Protein AF-A0A2T7NSJ7-F1 (afdb_monomer_lite)

InterPro domains:
  IPR001233 RNA-splicing ligase, RtcB [PF01139] (67-186)
  IPR001233 RNA-splicing ligase, RtcB [PS01288] (67-96)
  IPR001233 RNA-splicing ligase, RtcB [PTHR11118] (10-187)
  IPR036025 tRNA-splicing ligase RtcB-like superfamily [G3DSA:3.90.1860.10] (1-194)
  IPR036025 tRNA-splicing ligase RtcB-like superfamily [SSF103365] (10-187)

Foldseek 3Di:
DDALVRLCVQWADPDQFKIKRHPPNDPQQPEIAMEGEHPVLVVVQSVQSNCVRVCPPPDDADWQSVLQRLLSNQPQWPHGWYAYHPWTGFDSHTVRIDIDGDLVALRTEDDQRVQDPPHPPDDDDDDDPDDPVRCVVCVVVVVVVCPVQPDDDDPTDHPDDDDPVLVLVCQQAPVVSCVVVVVDDPVVVVVVVVPFGHFNGDLVCLQVPDDLVVLCVVCSVSSYDYDDPDSSVSSNPSRVVVRVPVVPPPPDDDPDDDDDDDDDDDDDDDDD

Radius of gyration: 23.83 Å; chains: 1; bounding box: 49×62×62 Å

Secondary structure (DSSP, 8-state):
---HHHHHTTEEEEETTEEEE-TTSSTT-SSEEEEE--HHHHHHHHHHHHHHHHSTT-SSPPPHHHHHHHHHTSTTEEEEEEEEEEEE--SSSPEEEEEEE-TTSTT-B--HHHH-SSTT--------S--HHHHGGGHHHHHHHHHHHS--STTPPPSS---HHHHHHHHHHTHHHHHHTTSS-HHHHHHHHTT----SS-HHHHHHH--HHHHHHHHHHTT-B---SSHHHHHHHTHHHHHTTGGGG-S---------------------

Sequence (272 aa):
MRTYNEELKYIEKISPVCWKINKGFVENMNVDGYFYVNQRLEKLMFDELKQSCNAKGFGGFLPGMKQIANVAALPGIVGRSVGLPDVHSGYGFAIGNLAAFDMSNPKAVVSPGGVGFDINCGVRLLRTNLHEKDIQPIKEQLAQCLFDHIPVGVGSKGIIPMTAQNLEEALEMGVDWSLREGSGLSEYAVCVACISMGRALSRAKSRRNLDYTNVLAALEEKGISIRVASPKLVMEEVMLQASARSASNYGQLLSSRDNPGSSGGQLRNSIR

pLDDT: mean 73.78, std 23.17, range [22.83, 98.5]

Structure (mmCIF, N/CA/C/O backbone):
data_AF-A0A2T7NSJ7-F1
#
_entry.id   AF-A0A2T7NSJ7-F1
#
loop_
_atom_site.group_PDB
_atom_site.id
_atom_site.type_symbol
_atom_site.label_atom_id
_atom_site.label_alt_id
_atom_site.label_comp_id
_atom_site.label_asym_id
_atom_site.label_entity_id
_atom_site.label_seq_id
_atom_site.pdbx_PDB_ins_code
_atom_site.Cartn_x
_atom_site.Cartn_y
_atom_site.Cartn_z
_atom_site.occupancy
_atom_site.B_iso_or_equiv
_atom_site.auth_seq_id
_atom_site.auth_comp_id
_atom_site.auth_asym_id
_atom_site.auth_atom_id
_atom_site.pdbx_PDB_model_num
ATOM 1 N N . MET A 1 1 ? -1.263 11.486 25.165 1.00 71.06 1 MET A N 1
ATOM 2 C CA . MET A 1 1 ? -0.724 10.381 24.340 1.00 71.06 1 MET A CA 1
ATOM 3 C C . MET A 1 1 ? -0.801 9.125 25.192 1.00 71.06 1 MET A C 1
ATOM 5 O O . MET A 1 1 ? -0.354 9.193 26.330 1.00 71.06 1 MET A O 1
ATOM 9 N N . ARG A 1 2 ? -1.445 8.054 24.710 1.00 86.56 2 ARG A N 1
ATOM 10 C CA . ARG A 1 2 ? -1.584 6.810 25.482 1.00 86.56 2 ARG A CA 1
ATOM 11 C C . ARG A 1 2 ? -0.235 6.113 25.644 1.00 86.56 2 ARG A C 1
ATOM 13 O O . ARG A 1 2 ? 0.607 6.151 24.745 1.00 86.56 2 ARG A O 1
ATOM 20 N N . THR A 1 3 ? -0.048 5.484 26.792 1.00 91.00 3 THR A N 1
ATOM 21 C CA . THR A 1 3 ? 1.084 4.606 27.088 1.00 91.00 3 THR A CA 1
ATOM 22 C C . THR A 1 3 ? 0.994 3.317 26.270 1.00 91.00 3 THR A C 1
ATOM 24 O O . THR A 1 3 ? -0.085 2.910 25.845 1.00 91.00 3 THR A O 1
ATOM 27 N N . TYR A 1 4 ? 2.121 2.625 26.095 1.00 92.25 4 TYR A N 1
ATOM 28 C CA . TYR A 1 4 ? 2.158 1.351 25.368 1.00 92.25 4 TYR A CA 1
ATOM 29 C C . TYR A 1 4 ? 1.165 0.317 25.930 1.00 92.25 4 TYR A C 1
ATOM 31 O O . TYR A 1 4 ? 0.434 -0.318 25.176 1.00 92.25 4 TYR A O 1
ATOM 39 N N . ASN A 1 5 ? 1.059 0.210 27.257 1.00 93.56 5 ASN A N 1
ATOM 40 C CA . ASN A 1 5 ? 0.127 -0.718 27.903 1.00 93.56 5 ASN A CA 1
ATOM 41 C C . ASN A 1 5 ? -1.346 -0.345 27.676 1.00 93.56 5 ASN A C 1
ATOM 43 O O . ASN A 1 5 ? -2.204 -1.221 27.690 1.00 93.56 5 ASN A O 1
ATOM 47 N N . GLU A 1 6 ? -1.662 0.937 27.487 1.00 93.75 6 GLU A N 1
ATOM 48 C CA . GLU A 1 6 ? -3.016 1.376 27.138 1.00 93.75 6 GLU A CA 1
ATOM 49 C C . GLU A 1 6 ? -3.342 1.104 25.670 1.00 93.75 6 GLU A C 1
ATOM 51 O O . GLU A 1 6 ? -4.465 0.711 25.370 1.00 93.75 6 GLU A O 1
ATOM 56 N N . GLU A 1 7 ? -2.370 1.274 24.770 1.00 94.00 7 GLU A N 1
ATOM 57 C CA . GLU A 1 7 ? -2.499 0.935 23.347 1.00 94.00 7 GLU A CA 1
ATOM 58 C C . GLU A 1 7 ? -2.740 -0.575 23.158 1.00 94.00 7 GLU A C 1
ATOM 60 O O . GLU A 1 7 ? -3.638 -0.972 22.416 1.00 94.00 7 GLU A O 1
ATOM 65 N N . LEU A 1 8 ? -2.014 -1.424 23.899 1.00 95.19 8 LEU A N 1
ATOM 66 C CA . LEU A 1 8 ? -2.156 -2.885 23.844 1.00 95.19 8 LEU A CA 1
ATOM 67 C C . LEU A 1 8 ? -3.567 -3.388 24.174 1.00 95.19 8 LEU A C 1
ATOM 69 O O . LEU A 1 8 ? -3.958 -4.438 23.676 1.00 95.19 8 LEU A O 1
ATOM 73 N N . LYS A 1 9 ? -4.357 -2.650 24.964 1.00 96.56 9 LYS A N 1
ATOM 74 C CA . LYS A 1 9 ? -5.734 -3.048 25.316 1.00 96.56 9 LYS A CA 1
ATOM 75 C C . LYS A 1 9 ? -6.665 -3.135 24.105 1.00 96.56 9 LYS A C 1
ATOM 77 O O . LYS A 1 9 ? -7.703 -3.780 24.186 1.00 96.56 9 LYS A O 1
ATOM 82 N N . TYR A 1 10 ? -6.310 -2.485 23.001 1.00 97.19 10 TYR A N 1
ATOM 83 C CA . TYR A 1 10 ? -7.083 -2.515 21.764 1.00 97.19 10 TYR A CA 1
ATOM 84 C C . TYR A 1 10 ? -6.552 -3.537 20.758 1.00 97.19 10 TYR A C 1
ATOM 86 O O . TYR A 1 10 ? -7.137 -3.678 19.688 1.00 97.19 10 TYR A O 1
ATOM 94 N N . ILE A 1 11 ? -5.452 -4.228 21.057 1.00 97.31 11 ILE A N 1
ATOM 95 C CA . ILE A 1 11 ? -4.830 -5.177 20.137 1.00 97.31 11 ILE A CA 1
ATOM 96 C C . ILE A 1 11 ? -5.109 -6.591 20.637 1.00 97.31 11 ILE A C 1
ATOM 98 O O . ILE A 1 11 ? -4.751 -6.958 21.752 1.00 97.31 11 ILE A O 1
ATOM 102 N N . GLU A 1 12 ? -5.741 -7.395 19.792 1.00 97.56 12 GLU A N 1
ATOM 103 C CA . GLU A 1 12 ? -6.182 -8.747 20.121 1.00 97.56 12 GLU A CA 1
ATOM 104 C C . GLU A 1 12 ? -5.581 -9.755 19.141 1.00 97.56 12 GLU A C 1
ATOM 106 O O . GLU A 1 12 ? -5.622 -9.561 17.924 1.00 97.56 12 GLU A O 1
ATOM 111 N N . LYS A 1 13 ? -5.022 -10.853 19.657 1.00 97.44 13 LYS A N 1
ATOM 112 C CA . LYS A 1 13 ? -4.530 -11.948 18.816 1.00 97.44 13 LYS A CA 1
ATOM 113 C C . LYS A 1 13 ? -5.698 -12.844 18.423 1.00 97.44 13 LYS A C 1
ATOM 115 O O . LYS A 1 13 ? -6.305 -13.466 19.286 1.00 97.44 13 LYS A O 1
ATOM 120 N N . ILE A 1 14 ? -5.977 -12.942 17.127 1.00 97.94 14 ILE A N 1
ATOM 121 C CA . ILE A 1 14 ? -7.073 -13.767 16.596 1.00 97.94 14 ILE A CA 1
ATOM 122 C C . ILE A 1 14 ? -6.568 -15.150 16.184 1.00 97.94 14 ILE A C 1
ATOM 124 O O . ILE A 1 14 ? -7.254 -16.153 16.357 1.00 97.94 14 ILE A O 1
ATOM 128 N N . SER A 1 15 ? -5.360 -15.221 15.624 1.00 97.06 15 SER A N 1
ATOM 129 C CA . SER A 1 15 ? -4.736 -16.478 15.203 1.00 97.06 15 SER A CA 1
ATOM 130 C C . SER A 1 15 ? -3.209 -16.392 15.320 1.00 97.06 15 SER A C 1
ATOM 132 O O . SER A 1 15 ? -2.675 -15.314 15.600 1.00 97.06 15 SER A O 1
ATOM 134 N N . PRO A 1 16 ? -2.460 -17.489 15.085 1.00 96.94 16 PRO A N 1
ATOM 135 C CA . PRO A 1 16 ? -0.996 -17.462 15.115 1.00 96.94 16 PRO A CA 1
ATOM 136 C C . PRO A 1 16 ? -0.363 -16.428 14.178 1.00 96.94 16 PRO A C 1
ATOM 138 O O . PRO A 1 16 ? 0.777 -16.035 14.408 1.00 96.94 16 PRO A O 1
ATOM 141 N N . VAL A 1 17 ? -1.096 -15.999 13.144 1.00 97.44 17 VAL A N 1
ATOM 142 C CA . VAL A 1 17 ? -0.618 -15.055 12.130 1.00 97.44 17 VAL A CA 1
ATOM 143 C C . VAL A 1 17 ? -1.498 -13.818 11.974 1.00 97.44 17 VAL A C 1
ATOM 145 O O . VAL A 1 17 ? -1.279 -13.049 11.048 1.00 97.44 17 VAL A O 1
ATOM 148 N N . CYS A 1 18 ? -2.519 -13.627 12.812 1.00 98.06 18 CYS A N 1
ATOM 149 C CA . CYS A 1 18 ? -3.497 -12.557 12.638 1.00 98.06 18 CYS A CA 1
ATOM 150 C C . CYS A 1 18 ? -3.762 -11.829 13.948 1.00 98.06 18 CYS A C 1
ATOM 152 O O . CYS A 1 18 ? -4.084 -12.438 14.973 1.00 98.06 18 CYS A O 1
ATOM 154 N N . TRP A 1 19 ? -3.690 -10.510 13.860 1.00 98.44 19 TRP A N 1
ATOM 155 C CA . TRP A 1 19 ? -3.961 -9.588 14.941 1.00 98.44 19 TRP A CA 1
ATOM 156 C C . TRP A 1 19 ? -5.050 -8.612 14.520 1.00 98.44 19 TRP A C 1
ATOM 158 O O . TRP A 1 19 ? -5.074 -8.132 13.384 1.00 98.44 19 TRP A O 1
ATOM 168 N N . LYS A 1 20 ? -5.946 -8.314 15.452 1.00 98.50 20 LYS A N 1
ATOM 169 C CA . LYS A 1 20 ? -7.031 -7.356 15.302 1.00 98.50 20 LYS A CA 1
ATOM 170 C C . LYS A 1 20 ? -6.703 -6.093 16.089 1.00 98.50 20 LYS A C 1
ATOM 172 O O . LYS A 1 20 ? -6.273 -6.162 17.236 1.00 98.50 20 LYS A O 1
ATOM 177 N N . ILE A 1 21 ? -6.940 -4.945 15.467 1.00 98.31 21 ILE A N 1
ATOM 178 C CA . ILE A 1 21 ? -6.908 -3.621 16.082 1.00 98.31 21 ILE A CA 1
ATOM 179 C C . ILE A 1 21 ? -8.359 -3.182 16.267 1.00 98.31 21 ILE A C 1
ATOM 181 O O . ILE A 1 21 ? -9.050 -2.842 15.304 1.00 98.31 21 ILE A O 1
ATOM 185 N N . ASN A 1 22 ? -8.822 -3.222 17.509 1.00 97.94 22 ASN A N 1
ATOM 186 C CA . ASN A 1 22 ? -10.184 -2.879 17.876 1.00 97.94 22 ASN A CA 1
ATOM 187 C C . ASN A 1 22 ? -10.445 -1.376 17.712 1.00 97.94 22 ASN A C 1
ATOM 189 O O . ASN A 1 22 ? -9.579 -0.533 17.978 1.00 97.94 22 ASN A O 1
ATOM 193 N N . LYS A 1 23 ? -11.678 -1.040 17.318 1.00 96.75 23 LYS A N 1
ATOM 194 C CA . LYS A 1 23 ? -12.190 0.338 17.345 1.00 96.75 23 LYS A CA 1
ATOM 195 C C . LYS A 1 23 ? -11.866 1.039 18.666 1.00 96.75 23 LYS A C 1
ATOM 197 O O . LYS A 1 23 ? -11.951 0.454 19.743 1.00 96.75 23 LYS A O 1
ATOM 202 N N . GLY A 1 24 ? -11.508 2.317 18.566 1.00 93.62 24 GLY A N 1
ATOM 203 C CA . GLY A 1 24 ? -11.024 3.116 19.692 1.00 93.62 24 GLY A CA 1
ATOM 204 C C . GLY A 1 24 ? -9.499 3.123 19.830 1.00 93.62 24 GLY A C 1
ATOM 205 O O . GLY A 1 24 ? -8.965 3.960 20.558 1.00 93.62 24 GLY A O 1
ATOM 206 N N . PHE A 1 25 ? -8.766 2.282 19.085 1.00 95.81 25 PHE A N 1
ATOM 207 C CA . PHE A 1 25 ? -7.314 2.442 18.948 1.00 95.81 25 PHE A CA 1
ATOM 208 C C . PHE A 1 25 ? -6.935 3.744 18.231 1.00 95.81 25 PHE A C 1
ATOM 210 O O . PHE A 1 25 ? -5.893 4.323 18.491 1.00 95.81 25 PHE A O 1
ATOM 217 N N . VAL A 1 26 ? -7.784 4.272 17.367 1.00 94.25 26 VAL A N 1
ATOM 218 C CA . VAL A 1 26 ? -7.737 5.671 16.941 1.00 94.25 26 VAL A CA 1
ATOM 219 C C . VAL A 1 26 ? -9.152 6.216 17.081 1.00 94.25 26 VAL A C 1
ATOM 221 O O . VAL A 1 26 ? -10.133 5.470 16.989 1.00 94.25 26 VAL A O 1
ATOM 224 N N . GLU A 1 27 ? -9.271 7.507 17.370 1.00 92.69 27 GLU A N 1
ATOM 225 C CA . GLU A 1 27 ? -10.573 8.165 17.430 1.00 92.69 27 GLU A CA 1
ATOM 226 C C . GLU A 1 27 ? -11.289 8.063 16.074 1.00 92.69 27 GLU A C 1
ATOM 228 O O . GLU A 1 27 ? -10.673 8.184 15.017 1.00 92.69 27 GLU A O 1
ATOM 233 N N . ASN A 1 28 ? -12.608 7.866 16.103 1.00 93.75 28 ASN A N 1
ATOM 234 C CA . ASN A 1 28 ? -13.468 7.823 14.912 1.00 93.75 28 ASN A CA 1
ATOM 235 C C . ASN A 1 28 ? -13.221 6.651 13.939 1.00 93.75 28 ASN A C 1
ATOM 237 O O . ASN A 1 28 ? -13.578 6.745 12.766 1.00 93.75 28 ASN A O 1
ATOM 241 N N . MET A 1 29 ? -12.659 5.529 14.400 1.00 97.38 29 MET A N 1
ATOM 242 C CA . MET A 1 29 ? -12.587 4.303 13.589 1.00 97.38 29 MET A CA 1
ATOM 243 C C . MET A 1 29 ? -13.987 3.828 13.149 1.00 97.38 29 MET A C 1
ATOM 245 O O . MET A 1 29 ? -14.817 3.451 13.980 1.00 97.38 29 MET A O 1
ATOM 249 N N . ASN A 1 30 ? -14.234 3.786 11.835 1.00 96.69 30 ASN A N 1
ATOM 250 C CA . ASN A 1 30 ? -15.481 3.292 11.237 1.00 96.69 30 ASN A CA 1
ATOM 251 C C . ASN A 1 30 ? -15.520 1.760 11.189 1.00 96.69 30 ASN A C 1
ATOM 253 O O . ASN A 1 30 ? -16.579 1.151 11.364 1.00 96.69 30 ASN A O 1
ATOM 257 N N . VAL A 1 31 ? -14.359 1.126 11.010 1.00 97.62 31 VAL A N 1
ATOM 258 C CA . VAL A 1 31 ? -14.167 -0.334 10.971 1.00 97.62 31 VAL A CA 1
ATOM 259 C C . VAL A 1 31 ? -13.012 -0.755 11.884 1.00 97.62 31 VAL A C 1
ATOM 261 O O . VAL A 1 31 ? -12.275 0.091 12.381 1.00 97.62 31 VAL A O 1
ATOM 264 N N . ASP A 1 32 ? -12.865 -2.056 12.134 1.00 98.44 32 ASP A N 1
ATOM 265 C CA . ASP A 1 32 ? -11.682 -2.594 12.815 1.00 98.44 32 ASP A CA 1
ATOM 266 C C . ASP A 1 32 ? -10.478 -2.654 11.854 1.00 98.44 32 ASP A C 1
ATOM 268 O O . ASP A 1 32 ? -10.627 -2.771 10.630 1.00 98.44 32 ASP A O 1
ATOM 272 N N . GLY A 1 33 ? -9.273 -2.602 12.418 1.00 98.31 33 GLY A N 1
ATOM 273 C CA . GLY A 1 33 ? -8.029 -2.882 11.705 1.00 98.31 33 GLY A CA 1
ATOM 274 C C . GLY A 1 33 ? -7.601 -4.339 11.880 1.00 98.31 33 GLY A C 1
ATOM 275 O O . GLY A 1 33 ? -7.917 -4.972 12.883 1.00 98.31 33 GLY A O 1
ATOM 276 N N . TYR A 1 34 ? -6.863 -4.877 10.918 1.00 98.44 34 TYR A N 1
ATOM 277 C CA . TYR A 1 34 ? -6.243 -6.197 10.994 1.00 98.44 34 TYR A CA 1
ATOM 278 C C . TYR A 1 34 ? -4.827 -6.114 10.448 1.00 98.44 34 TYR A C 1
ATOM 280 O O . TYR A 1 34 ? -4.575 -5.364 9.511 1.00 98.44 34 TYR A O 1
ATOM 288 N N . PHE A 1 35 ? -3.911 -6.906 10.988 1.00 98.25 35 PHE A N 1
ATOM 289 C CA . PHE A 1 35 ? -2.610 -7.120 10.366 1.00 98.25 35 PHE A CA 1
ATOM 290 C C . PHE A 1 35 ? -2.192 -8.580 10.470 1.00 98.25 35 PHE A C 1
ATOM 292 O O . PHE A 1 35 ? -2.556 -9.284 11.419 1.00 98.25 35 PHE A O 1
ATOM 299 N N . TYR A 1 36 ? -1.449 -9.035 9.465 1.00 98.19 36 TYR A N 1
ATOM 300 C CA . TYR A 1 36 ? -1.057 -10.431 9.337 1.00 98.19 36 TYR A CA 1
ATOM 301 C C . TYR A 1 36 ? 0.446 -10.576 9.470 1.00 98.19 36 TYR A C 1
ATOM 303 O O . TYR A 1 36 ? 1.169 -10.159 8.585 1.00 98.19 36 TYR A O 1
ATOM 311 N N . VAL A 1 37 ? 0.938 -11.176 10.546 1.00 97.50 37 VAL A N 1
ATOM 312 C CA . VAL A 1 37 ? 2.380 -11.308 10.798 1.00 97.50 37 VAL A CA 1
ATOM 313 C C . VAL A 1 37 ? 2.682 -12.637 11.465 1.00 97.50 37 VAL A C 1
ATOM 315 O O . VAL A 1 37 ? 1.943 -13.079 12.337 1.00 97.50 37 VAL A O 1
ATOM 318 N N . ASN A 1 38 ? 3.787 -13.272 11.077 1.00 96.12 38 ASN A N 1
ATOM 319 C CA . ASN A 1 38 ? 4.312 -14.424 11.810 1.00 96.12 38 ASN A CA 1
ATOM 320 C C . ASN A 1 38 ? 5.047 -13.970 13.086 1.00 96.12 38 ASN A C 1
ATOM 322 O O . ASN A 1 38 ? 5.277 -12.782 13.292 1.00 96.12 38 ASN A O 1
ATOM 326 N N . GLN A 1 39 ? 5.499 -14.920 13.906 1.00 95.38 39 GLN A N 1
ATOM 327 C CA . GLN A 1 39 ? 6.196 -14.634 15.168 1.00 95.38 39 GLN A CA 1
ATOM 328 C C . GLN A 1 39 ? 7.433 -13.726 15.013 1.00 95.38 39 GLN A C 1
ATOM 330 O O . GLN A 1 39 ? 7.751 -12.948 15.912 1.00 95.38 39 GLN A O 1
ATOM 335 N N . ARG A 1 40 ? 8.139 -13.801 13.876 1.00 95.56 40 ARG A N 1
ATOM 336 C CA . ARG A 1 40 ? 9.328 -12.975 13.618 1.00 95.56 40 ARG A CA 1
ATOM 337 C C . ARG A 1 40 ? 8.951 -11.525 13.318 1.00 95.56 40 ARG A C 1
ATOM 339 O O . ARG A 1 40 ? 9.585 -10.613 13.840 1.00 95.56 40 ARG A O 1
ATOM 346 N N . LEU A 1 41 ? 7.939 -11.327 12.479 1.00 96.31 41 LEU A N 1
ATOM 347 C CA . LEU A 1 41 ? 7.453 -10.012 12.054 1.00 96.31 41 LEU A CA 1
ATOM 348 C C . LEU A 1 41 ? 6.623 -9.330 13.149 1.00 96.31 41 LEU A C 1
ATOM 350 O O . LEU A 1 41 ? 6.682 -8.114 13.298 1.00 96.31 41 LEU A O 1
ATOM 354 N N . GLU A 1 42 ? 5.926 -10.118 13.969 1.00 95.44 42 GLU A N 1
ATOM 355 C CA . GLU A 1 42 ? 5.178 -9.663 15.142 1.00 95.44 42 GLU A CA 1
ATOM 356 C C . GLU A 1 42 ? 6.049 -8.776 16.033 1.00 95.44 42 GLU A C 1
ATOM 358 O O . GLU A 1 42 ? 5.685 -7.638 16.322 1.00 95.44 42 GLU A O 1
ATOM 363 N N . LYS A 1 43 ? 7.252 -9.247 16.381 1.00 95.06 43 LYS A N 1
ATOM 364 C CA . LYS A 1 43 ? 8.187 -8.484 17.212 1.00 95.06 43 LYS A CA 1
ATOM 365 C C . LYS A 1 43 ? 8.483 -7.094 16.637 1.00 95.06 43 LYS A C 1
ATOM 367 O O . LYS A 1 43 ? 8.509 -6.131 17.394 1.00 95.06 43 LYS A O 1
ATOM 372 N N . LEU A 1 44 ? 8.668 -6.982 15.320 1.00 95.06 44 LEU A N 1
ATOM 373 C CA . LEU A 1 44 ? 8.978 -5.707 14.665 1.00 95.06 44 LEU A CA 1
ATOM 374 C C . LEU A 1 44 ? 7.813 -4.718 14.774 1.00 95.06 44 LEU A C 1
ATOM 376 O O . LEU A 1 44 ? 8.027 -3.560 15.121 1.00 95.06 44 LEU A O 1
ATOM 380 N N . MET A 1 45 ? 6.585 -5.194 14.560 1.00 95.12 45 MET A N 1
ATOM 381 C CA . MET A 1 45 ? 5.383 -4.364 14.655 1.00 95.12 45 MET A CA 1
ATOM 382 C C . MET A 1 45 ? 5.170 -3.812 16.072 1.00 95.12 45 MET A C 1
ATOM 384 O O . MET A 1 45 ? 4.856 -2.634 16.251 1.00 95.12 45 MET A O 1
ATOM 388 N N . PHE A 1 46 ? 5.339 -4.650 17.098 1.00 95.56 46 PHE A N 1
ATOM 389 C CA . PHE A 1 46 ? 5.164 -4.222 18.490 1.00 95.56 46 PHE A CA 1
ATOM 390 C C . PHE A 1 46 ? 6.316 -3.338 18.983 1.00 95.56 46 PHE A C 1
ATOM 392 O O . PHE A 1 46 ? 6.073 -2.387 19.730 1.00 95.56 46 PHE A O 1
ATOM 399 N N . ASP A 1 47 ? 7.550 -3.600 18.541 1.00 92.94 47 ASP A N 1
ATOM 400 C CA . ASP A 1 47 ? 8.707 -2.753 18.844 1.00 92.94 47 ASP A CA 1
ATOM 401 C C . ASP A 1 47 ? 8.519 -1.339 18.261 1.00 92.94 47 ASP A C 1
ATOM 403 O O . ASP A 1 47 ? 8.775 -0.354 18.956 1.00 92.94 47 ASP A O 1
ATOM 407 N N . GLU A 1 48 ? 7.998 -1.224 17.034 1.00 92.06 48 GLU A N 1
ATOM 408 C CA . GLU A 1 48 ? 7.673 0.058 16.394 1.00 92.06 48 GLU A CA 1
ATOM 409 C C . GLU A 1 48 ? 6.611 0.841 17.192 1.00 92.06 48 GLU A C 1
ATOM 411 O O . GLU A 1 48 ? 6.798 2.021 17.511 1.00 92.06 48 GLU A O 1
ATOM 416 N N . LEU A 1 49 ? 5.521 0.179 17.604 1.00 92.62 49 LEU A N 1
ATOM 417 C CA . LEU A 1 49 ? 4.488 0.798 18.443 1.00 92.62 49 LEU A CA 1
ATOM 418 C C . LEU A 1 49 ? 5.053 1.258 19.796 1.00 92.62 49 LEU A C 1
ATOM 420 O O . LEU A 1 49 ? 4.774 2.372 20.247 1.00 92.62 49 LEU A O 1
ATOM 424 N N . LYS A 1 50 ? 5.876 0.424 20.440 1.00 92.12 50 LYS A N 1
ATOM 425 C CA . LYS A 1 50 ? 6.503 0.732 21.730 1.00 92.12 50 LYS A CA 1
ATOM 426 C C . LYS A 1 50 ? 7.418 1.952 21.639 1.00 92.12 50 LYS A C 1
ATOM 428 O O . LYS A 1 50 ? 7.380 2.808 22.523 1.00 92.12 50 LYS A O 1
ATOM 433 N N . GLN A 1 51 ? 8.214 2.053 20.576 1.00 89.25 51 GLN A N 1
ATOM 434 C CA . GLN A 1 51 ? 9.068 3.215 20.323 1.00 89.25 51 GLN A CA 1
ATOM 435 C C . GLN A 1 51 ? 8.233 4.487 20.136 1.00 89.25 51 GLN A C 1
ATOM 437 O O . GLN A 1 51 ? 8.524 5.501 20.771 1.00 89.25 51 GLN A O 1
ATOM 442 N N . SER A 1 52 ? 7.145 4.415 19.362 1.00 88.44 52 SER A N 1
ATOM 443 C CA . SER A 1 52 ? 6.232 5.545 19.152 1.00 88.44 52 SER A CA 1
ATOM 444 C C . SER A 1 52 ? 5.626 6.074 20.460 1.00 88.44 52 SER A C 1
ATOM 446 O O . SER A 1 52 ? 5.555 7.287 20.657 1.00 88.44 52 SER A O 1
ATOM 448 N N . CYS A 1 53 ? 5.248 5.192 21.391 1.00 87.75 53 CYS A N 1
ATOM 449 C CA . CYS A 1 53 ? 4.728 5.592 22.704 1.00 87.75 53 CYS A CA 1
ATOM 450 C C . CYS A 1 53 ? 5.775 6.278 23.596 1.00 87.75 53 CYS A C 1
ATOM 452 O O . CYS A 1 53 ? 5.420 7.118 24.422 1.00 87.75 53 CYS A O 1
ATOM 454 N N . ASN A 1 54 ? 7.055 5.934 23.440 1.00 84.44 54 ASN A N 1
ATOM 455 C CA . ASN A 1 54 ? 8.141 6.475 24.261 1.00 84.44 54 ASN A CA 1
ATOM 456 C C . ASN A 1 54 ? 8.705 7.796 23.721 1.00 84.44 54 ASN A C 1
ATOM 458 O O . ASN A 1 54 ? 9.278 8.571 24.486 1.00 84.44 54 ASN A O 1
ATOM 462 N N . ALA A 1 55 ? 8.528 8.078 22.429 1.00 71.62 55 ALA A N 1
ATOM 463 C CA . ALA A 1 55 ? 9.171 9.195 21.738 1.00 71.62 55 ALA A CA 1
ATOM 464 C C . ALA A 1 55 ? 8.685 10.602 22.156 1.00 71.62 55 ALA A C 1
ATOM 466 O O . ALA A 1 55 ? 9.156 11.589 21.600 1.00 71.62 55 ALA A O 1
ATOM 467 N N . LYS A 1 56 ? 7.743 10.746 23.105 1.00 65.50 56 LYS A N 1
ATOM 468 C CA . LYS A 1 56 ? 7.141 12.037 23.531 1.00 65.50 56 LYS A CA 1
ATOM 469 C C . LYS A 1 56 ? 6.734 12.968 22.363 1.00 65.50 56 LYS A C 1
ATOM 471 O O . LYS A 1 56 ? 6.645 14.178 22.544 1.00 65.50 56 LYS A O 1
ATOM 476 N N . GLY A 1 57 ? 6.467 12.415 21.176 1.00 60.22 57 GLY A N 1
ATOM 477 C CA . GLY A 1 57 ? 6.116 13.172 19.969 1.00 60.22 57 GLY A CA 1
ATOM 478 C C . GLY A 1 57 ? 7.285 13.792 19.189 1.00 60.22 57 GLY A C 1
ATOM 479 O O . GLY A 1 57 ? 7.023 14.585 18.289 1.00 60.22 57 GLY A O 1
ATOM 480 N N . PHE A 1 58 ? 8.546 13.456 19.486 1.00 53.38 58 PHE A N 1
ATOM 481 C CA . PHE A 1 58 ? 9.715 13.998 18.785 1.00 53.38 58 PHE A CA 1
ATOM 482 C C . PHE A 1 58 ? 10.344 12.969 17.831 1.00 53.38 58 PHE A C 1
ATOM 484 O O . PHE A 1 58 ? 10.979 12.019 18.277 1.00 53.38 58 PHE A O 1
ATOM 491 N N . GLY A 1 59 ? 10.202 13.209 16.521 1.00 57.31 59 GLY A N 1
ATOM 492 C CA . GLY A 1 59 ? 10.905 12.497 15.445 1.00 57.31 59 GLY A CA 1
ATOM 493 C C . GLY A 1 59 ? 10.383 11.085 15.135 1.00 57.31 59 GLY A C 1
ATOM 494 O O . GLY A 1 59 ? 10.308 10.230 16.009 1.00 57.31 59 GLY A O 1
ATOM 495 N N . GLY A 1 60 ? 10.056 10.828 13.863 1.00 68.19 60 GLY A N 1
ATOM 496 C CA . GLY A 1 60 ? 9.674 9.503 13.350 1.00 68.19 60 GLY A CA 1
ATOM 497 C C . GLY A 1 60 ? 8.326 9.479 12.622 1.00 68.19 60 GLY A C 1
ATOM 498 O O . GLY A 1 60 ? 7.482 10.354 12.815 1.00 68.19 60 GLY A O 1
ATOM 499 N N . PHE A 1 61 ? 8.132 8.478 11.761 1.00 77.75 61 PHE A N 1
ATOM 500 C CA . PHE A 1 61 ? 6.835 8.199 11.140 1.00 77.75 61 PHE A CA 1
ATOM 501 C C . PHE A 1 61 ? 5.859 7.613 12.173 1.00 77.75 61 PHE A C 1
ATOM 503 O O . PHE A 1 61 ? 6.265 7.056 13.195 1.00 77.75 61 PHE A O 1
ATOM 510 N N . LEU A 1 62 ? 4.554 7.752 11.921 1.00 89.44 62 LEU A N 1
ATOM 511 C CA . LEU A 1 62 ? 3.540 7.053 12.715 1.00 89.44 62 LEU A CA 1
ATOM 512 C C . LEU A 1 62 ? 3.692 5.541 12.511 1.00 89.44 62 LEU A C 1
ATOM 514 O O . LEU A 1 62 ? 3.758 5.134 11.355 1.00 89.44 62 LEU A O 1
ATOM 518 N N . PRO A 1 63 ? 3.663 4.722 13.581 1.00 93.31 63 PRO A N 1
ATOM 519 C CA . PRO A 1 63 ? 3.853 3.282 13.462 1.00 93.31 63 PRO A CA 1
ATOM 520 C C . PRO A 1 63 ? 2.762 2.670 12.579 1.00 93.31 63 PRO A C 1
ATOM 522 O O . PRO A 1 63 ? 1.610 3.128 12.608 1.00 93.31 63 PRO A O 1
ATOM 525 N N . GLY A 1 64 ? 3.092 1.597 11.858 1.00 94.75 64 GLY A N 1
ATOM 526 C CA . GLY A 1 64 ? 2.199 0.950 10.897 1.00 94.75 64 GLY A CA 1
ATOM 527 C C . GLY A 1 64 ? 0.847 0.580 11.512 1.00 94.75 64 GLY A C 1
ATOM 528 O O . GLY A 1 64 ? -0.194 0.823 10.908 1.00 94.75 64 GLY A O 1
ATOM 529 N N . MET A 1 65 ? 0.827 0.123 12.772 1.00 96.00 65 MET A N 1
ATOM 530 C CA . MET A 1 65 ? -0.420 -0.156 13.505 1.00 96.00 65 MET A CA 1
ATOM 531 C C . MET A 1 65 ? -1.340 1.071 13.629 1.00 96.00 65 MET A C 1
ATOM 533 O O . MET A 1 65 ? -2.555 0.959 13.463 1.00 96.00 65 MET A O 1
ATOM 537 N N . LYS A 1 66 ? -0.781 2.259 13.902 1.00 95.25 66 LYS A N 1
ATOM 538 C CA . LYS A 1 66 ? -1.567 3.503 13.972 1.00 95.25 66 LYS A CA 1
ATOM 539 C C . LYS A 1 66 ? -2.019 3.954 12.597 1.00 95.25 66 LYS A C 1
ATOM 541 O O . LYS A 1 66 ? -3.130 4.453 12.472 1.00 95.25 66 LYS A O 1
ATOM 546 N N . GLN A 1 67 ? -1.202 3.750 11.571 1.00 96.44 67 GLN A N 1
ATOM 547 C CA . GLN A 1 67 ? -1.590 4.057 10.197 1.00 96.44 67 GLN A CA 1
ATOM 548 C C . GLN A 1 67 ? -2.751 3.168 9.731 1.00 96.44 67 GLN A C 1
ATOM 550 O O . GLN A 1 67 ? -3.743 3.702 9.243 1.00 96.44 67 GLN A O 1
ATOM 555 N N . ILE A 1 68 ? -2.719 1.858 10.006 1.00 97.81 68 ILE A N 1
ATOM 556 C CA . ILE A 1 68 ? -3.844 0.941 9.737 1.00 97.81 68 ILE A CA 1
ATOM 557 C C . ILE A 1 68 ? -5.133 1.441 10.396 1.00 97.81 68 ILE A C 1
ATOM 559 O O . ILE A 1 68 ? -6.190 1.461 9.761 1.00 97.81 68 ILE A O 1
ATOM 563 N N . ALA A 1 69 ? -5.053 1.876 11.654 1.00 97.50 69 ALA A N 1
ATOM 564 C CA . ALA A 1 69 ? -6.204 2.390 12.389 1.00 97.50 69 ALA A CA 1
ATOM 565 C C . ALA A 1 69 ? -6.681 3.771 11.907 1.00 97.50 69 ALA A C 1
ATOM 567 O O . ALA A 1 69 ? -7.885 4.006 11.844 1.00 97.50 69 ALA A O 1
ATOM 568 N N . ASN A 1 70 ? -5.774 4.662 11.499 1.00 96.50 70 ASN A N 1
ATOM 569 C CA . ASN A 1 70 ? -6.130 5.933 10.861 1.00 96.50 70 ASN A CA 1
ATOM 570 C C . ASN A 1 70 ? -6.909 5.690 9.563 1.00 96.50 70 ASN A C 1
ATOM 572 O O . ASN A 1 70 ? -7.923 6.338 9.315 1.00 96.50 70 ASN A O 1
ATOM 576 N N . VAL A 1 71 ? -6.469 4.721 8.755 1.00 97.06 71 VAL A N 1
ATOM 577 C CA . VAL A 1 71 ? -7.173 4.307 7.536 1.00 97.06 71 VAL A CA 1
ATOM 578 C C . VAL A 1 71 ? -8.554 3.746 7.874 1.00 97.06 71 VAL A C 1
ATOM 580 O O . VAL A 1 71 ? -9.534 4.081 7.214 1.00 97.06 71 VAL A O 1
ATOM 583 N N . ALA A 1 72 ? -8.668 2.977 8.959 1.00 97.81 72 ALA A N 1
ATOM 584 C CA . ALA A 1 72 ? -9.945 2.467 9.452 1.00 97.81 72 ALA A CA 1
ATOM 585 C C . ALA A 1 72 ? -10.935 3.567 9.897 1.00 97.81 72 ALA A C 1
ATOM 587 O O . ALA A 1 72 ? -12.134 3.303 10.003 1.00 97.81 72 ALA A O 1
ATOM 588 N N . ALA A 1 73 ? -10.463 4.793 10.140 1.00 97.00 73 ALA A N 1
ATOM 589 C CA . ALA A 1 73 ? -11.279 5.965 10.463 1.00 97.00 73 ALA A CA 1
ATOM 590 C C . ALA A 1 73 ? -11.727 6.773 9.232 1.00 97.00 73 ALA A C 1
ATOM 592 O O . ALA A 1 73 ? -12.491 7.732 9.361 1.00 97.00 73 ALA A O 1
ATOM 593 N N . LEU A 1 74 ? -11.294 6.400 8.024 1.00 95.75 74 LEU A N 1
ATOM 594 C CA . LEU A 1 74 ? -11.683 7.115 6.814 1.00 95.75 74 LEU A CA 1
ATOM 595 C C . LEU A 1 74 ? -13.152 6.837 6.450 1.00 95.75 74 LEU A C 1
ATOM 597 O O . LEU A 1 74 ? -13.611 5.698 6.584 1.00 95.75 74 LEU A O 1
ATOM 601 N N . PRO A 1 75 ? -13.919 7.850 6.007 1.00 93.94 75 PRO A N 1
ATOM 602 C CA . PRO A 1 75 ? -15.324 7.649 5.691 1.00 93.94 75 PRO A CA 1
ATOM 603 C C . PRO A 1 75 ? -15.493 6.813 4.417 1.00 93.94 75 PRO A C 1
ATOM 605 O O . PRO A 1 75 ? -14.691 6.890 3.488 1.00 93.94 75 PRO A O 1
ATOM 608 N N . GLY A 1 76 ? -16.546 5.997 4.390 1.00 92.50 76 GLY A N 1
ATOM 609 C CA . GLY A 1 76 ? -16.845 5.101 3.272 1.00 92.50 76 GLY A CA 1
ATOM 610 C C . GLY A 1 76 ? -15.974 3.845 3.199 1.00 92.50 76 GLY A C 1
ATOM 611 O O . GLY A 1 76 ? -16.160 3.071 2.267 1.00 92.50 76 GLY A O 1
ATOM 612 N N . ILE A 1 77 ? -15.057 3.611 4.148 1.00 96.50 77 ILE A N 1
ATOM 613 C CA . ILE A 1 77 ? -14.304 2.351 4.208 1.00 96.50 77 ILE A CA 1
ATOM 614 C C . ILE A 1 77 ? -15.246 1.165 4.466 1.00 96.50 77 ILE A C 1
ATOM 616 O O . ILE A 1 77 ? -16.163 1.245 5.286 1.00 96.50 77 ILE A O 1
ATOM 620 N N . VAL A 1 78 ? -14.999 0.052 3.780 1.00 94.56 78 VAL A N 1
ATOM 621 C CA . VAL A 1 78 ? -15.824 -1.158 3.826 1.00 94.56 78 VAL A CA 1
ATOM 622 C C . VAL A 1 78 ? -15.062 -2.300 4.483 1.00 94.56 78 VAL A C 1
ATOM 624 O O . VAL A 1 78 ? -13.896 -2.560 4.187 1.00 94.56 78 VAL A O 1
ATOM 627 N N . GLY A 1 79 ? -15.747 -3.028 5.364 1.00 96.00 79 GLY A N 1
ATOM 628 C CA . GLY A 1 79 ? -15.224 -4.236 5.992 1.00 96.00 79 GLY A CA 1
ATOM 629 C C . GLY A 1 79 ? -14.170 -3.946 7.059 1.00 96.00 79 GLY A C 1
ATOM 630 O O . GLY A 1 79 ? -14.490 -3.955 8.245 1.00 96.00 79 GLY A O 1
ATOM 631 N N . ARG A 1 80 ? -12.912 -3.756 6.649 1.00 96.81 80 ARG A N 1
ATOM 632 C CA . ARG A 1 80 ? -11.747 -3.630 7.541 1.00 96.81 80 ARG A CA 1
ATOM 633 C C . ARG A 1 80 ? -10.562 -2.945 6.850 1.00 96.81 80 ARG A C 1
ATOM 635 O O . ARG A 1 80 ? -10.412 -3.062 5.638 1.00 96.81 80 ARG A O 1
ATOM 642 N N . SER A 1 81 ? -9.693 -2.306 7.632 1.00 98.12 81 SER A N 1
ATOM 643 C CA . SER A 1 81 ? -8.362 -1.871 7.172 1.00 98.12 81 SER A CA 1
ATOM 644 C C . SER A 1 81 ? -7.349 -2.989 7.423 1.00 98.12 81 SER A C 1
ATOM 646 O O . SER A 1 81 ? -7.332 -3.543 8.522 1.00 98.12 81 SER A O 1
ATOM 648 N N . VAL A 1 82 ? -6.537 -3.361 6.433 1.00 98.38 82 VAL A N 1
ATOM 649 C CA . VAL A 1 82 ? -5.671 -4.550 6.507 1.00 98.38 82 VAL A CA 1
ATOM 650 C C . VAL A 1 82 ? -4.211 -4.202 6.254 1.00 98.38 82 VAL A C 1
ATOM 652 O O . VAL A 1 82 ? -3.884 -3.746 5.172 1.00 98.38 82 VAL A O 1
ATOM 655 N N . GLY A 1 83 ? -3.320 -4.496 7.197 1.00 98.00 83 GLY A N 1
ATOM 656 C CA . GLY A 1 83 ? -1.877 -4.567 6.965 1.00 98.00 83 GLY A CA 1
ATOM 657 C C . GLY A 1 83 ? -1.455 -5.963 6.503 1.00 98.00 83 GLY A C 1
ATOM 658 O O . GLY A 1 83 ? -1.696 -6.955 7.199 1.00 98.00 83 GLY A O 1
ATOM 659 N N . LEU A 1 84 ? -0.829 -6.047 5.334 1.00 97.88 84 LEU A N 1
ATOM 660 C CA . LEU A 1 84 ? -0.210 -7.263 4.809 1.00 97.88 84 LEU A CA 1
ATOM 661 C C . LEU A 1 84 ? 1.080 -7.620 5.583 1.00 97.88 84 LEU A C 1
ATOM 663 O O . LEU A 1 84 ? 1.546 -6.824 6.397 1.00 97.88 84 LEU A O 1
ATOM 667 N N . PRO A 1 85 ? 1.666 -8.817 5.388 1.00 96.88 85 PRO A N 1
ATOM 668 C CA . PRO A 1 85 ? 2.831 -9.252 6.169 1.00 96.88 85 PRO A CA 1
ATOM 669 C C . PRO A 1 85 ? 4.101 -8.419 6.036 1.00 96.88 85 PRO A C 1
ATOM 671 O O . PRO A 1 85 ? 4.968 -8.484 6.901 1.00 96.88 85 PRO A O 1
ATOM 674 N N . ASP A 1 86 ? 4.211 -7.625 4.986 1.00 95.38 86 ASP A N 1
ATOM 675 C CA . ASP A 1 86 ? 5.287 -6.673 4.744 1.00 95.38 86 ASP A CA 1
ATOM 676 C C . ASP A 1 86 ? 4.953 -5.254 5.236 1.00 95.38 86 ASP A C 1
ATOM 678 O O . ASP A 1 86 ? 5.657 -4.302 4.889 1.00 95.38 86 ASP A O 1
ATOM 682 N N . VAL A 1 87 ? 3.898 -5.098 6.047 1.00 96.12 87 VAL A N 1
ATOM 683 C CA . VAL A 1 87 ? 3.433 -3.786 6.492 1.00 96.12 87 VAL A CA 1
ATOM 684 C C . VAL A 1 87 ? 4.496 -3.029 7.285 1.00 96.12 87 VAL A C 1
ATOM 686 O O . VAL A 1 87 ? 5.120 -3.562 8.202 1.00 96.12 87 VAL A O 1
ATOM 689 N N . HIS A 1 88 ? 4.686 -1.759 6.940 1.00 94.31 88 HIS A N 1
ATOM 690 C CA . HIS A 1 88 ? 5.584 -0.849 7.646 1.00 94.31 88 HIS A CA 1
ATOM 691 C C . HIS A 1 88 ? 5.166 0.609 7.445 1.00 94.31 88 HIS A C 1
ATOM 693 O O . HIS A 1 88 ? 4.367 0.930 6.560 1.00 94.31 88 HIS A O 1
ATOM 699 N N . SER A 1 89 ? 5.707 1.493 8.287 1.00 93.38 89 SER A N 1
ATOM 700 C CA . SER A 1 89 ? 5.447 2.933 8.243 1.00 93.38 89 SER A CA 1
ATOM 701 C C . SER A 1 89 ? 5.553 3.519 6.829 1.00 93.38 89 SER A C 1
ATOM 703 O O . SER A 1 89 ? 6.604 3.456 6.193 1.00 93.38 89 SER A O 1
ATOM 705 N N . GLY A 1 90 ? 4.463 4.131 6.364 1.00 91.62 90 GLY A N 1
ATOM 706 C CA . GLY A 1 90 ? 4.364 4.844 5.090 1.00 91.62 90 GLY A CA 1
ATOM 707 C C . GLY A 1 90 ? 3.932 6.306 5.253 1.00 91.62 90 GLY A C 1
ATOM 708 O O . GLY A 1 90 ? 4.104 6.915 6.314 1.00 91.62 90 GLY A O 1
ATOM 709 N N . TYR A 1 91 ? 3.362 6.888 4.193 1.00 88.69 91 TYR A N 1
ATOM 710 C CA . TYR A 1 91 ? 2.886 8.275 4.175 1.00 88.69 91 TYR A CA 1
ATOM 711 C C . TYR A 1 91 ? 1.356 8.335 4.293 1.00 88.69 91 TYR A C 1
ATOM 713 O O . TYR A 1 91 ? 0.623 8.250 3.309 1.00 88.69 91 TYR A O 1
ATOM 721 N N . GLY A 1 92 ? 0.861 8.486 5.523 1.00 88.81 92 GLY A N 1
ATOM 722 C CA . GLY A 1 92 ? -0.573 8.474 5.837 1.00 88.81 92 GLY A CA 1
ATOM 723 C C . GLY A 1 92 ? -1.125 7.053 5.954 1.00 88.81 92 GLY A C 1
ATOM 724 O O . GLY A 1 92 ? -1.567 6.667 7.036 1.00 88.81 92 GLY A O 1
ATOM 725 N N . PHE A 1 93 ? -1.040 6.275 4.874 1.00 94.44 93 PHE A N 1
ATOM 726 C CA . PHE A 1 93 ? -1.249 4.826 4.889 1.00 94.44 93 PHE A CA 1
ATOM 727 C C . PHE A 1 93 ? 0.088 4.125 5.145 1.00 94.44 93 PHE A C 1
ATOM 729 O O . PHE A 1 93 ? 1.144 4.635 4.761 1.00 94.44 93 PHE A O 1
ATOM 736 N N . ALA A 1 94 ? 0.040 2.952 5.773 1.00 95.69 94 ALA A N 1
ATOM 737 C CA . ALA A 1 94 ? 1.201 2.074 5.830 1.00 95.69 94 ALA A CA 1
ATOM 738 C C . ALA A 1 94 ? 1.461 1.458 4.449 1.00 95.69 94 ALA A C 1
ATOM 740 O O . ALA A 1 94 ? 0.525 1.182 3.694 1.00 95.69 94 ALA A O 1
ATOM 741 N N . ILE A 1 95 ? 2.728 1.215 4.119 1.00 95.19 95 ILE A N 1
ATOM 742 C CA . ILE A 1 95 ? 3.059 0.386 2.954 1.00 95.19 95 ILE A CA 1
ATOM 743 C C . ILE A 1 95 ? 2.563 -1.028 3.258 1.00 95.19 95 ILE A C 1
ATOM 745 O O . ILE A 1 95 ? 2.672 -1.469 4.396 1.00 95.19 95 ILE A O 1
ATOM 749 N N . GLY A 1 96 ? 1.947 -1.702 2.285 1.00 95.19 96 GLY A N 1
ATOM 750 C CA . GLY A 1 96 ? 1.259 -2.978 2.516 1.00 95.19 96 GLY A CA 1
ATOM 751 C C . GLY A 1 96 ? -0.121 -2.833 3.177 1.00 95.19 96 GLY A C 1
ATOM 752 O O . GLY A 1 96 ? -0.712 -3.834 3.573 1.00 95.19 96 GLY A O 1
ATOM 753 N N . ASN A 1 97 ? -0.667 -1.616 3.313 1.00 97.00 97 ASN A N 1
ATOM 754 C CA . ASN A 1 97 ? -2.039 -1.415 3.779 1.00 97.00 97 ASN A CA 1
ATOM 755 C C . ASN A 1 97 ? -3.040 -1.550 2.623 1.00 97.00 97 ASN A C 1
ATOM 757 O O . ASN A 1 97 ? -2.977 -0.824 1.638 1.00 97.00 97 ASN A O 1
ATOM 761 N N . LEU A 1 98 ? -4.046 -2.395 2.806 1.00 96.75 98 LEU A N 1
ATOM 762 C CA . LEU A 1 98 ? -5.198 -2.551 1.931 1.00 96.75 98 LEU A CA 1
ATOM 763 C C . LEU A 1 98 ? -6.446 -1.967 2.600 1.00 96.75 98 LEU A C 1
ATOM 765 O O . LEU A 1 98 ? -6.737 -2.248 3.764 1.00 96.75 98 LEU A O 1
ATOM 769 N N . ALA A 1 99 ? -7.193 -1.159 1.853 1.00 96.44 99 ALA A N 1
ATOM 770 C CA . ALA A 1 99 ? -8.493 -0.641 2.255 1.00 96.44 99 ALA A CA 1
ATOM 771 C C . ALA A 1 99 ? -9.401 -0.520 1.029 1.00 96.44 99 ALA A C 1
ATOM 773 O O . ALA A 1 99 ? -8.960 -0.083 -0.032 1.00 96.44 99 ALA A O 1
ATOM 774 N N . ALA A 1 100 ? -10.666 -0.902 1.186 1.00 95.69 100 ALA A N 1
ATOM 775 C CA . ALA A 1 100 ? -11.690 -0.759 0.158 1.00 95.69 100 ALA A CA 1
ATOM 776 C C . ALA A 1 100 ? -12.697 0.311 0.583 1.00 95.69 100 ALA A C 1
ATOM 778 O O . ALA A 1 100 ? -13.063 0.373 1.757 1.00 95.69 100 ALA A O 1
ATOM 779 N N . PHE A 1 101 ? -13.153 1.126 -0.366 1.00 94.06 101 PHE A N 1
ATOM 780 C CA . PHE A 1 101 ? -14.106 2.208 -0.128 1.00 94.06 101 PHE A CA 1
ATOM 781 C C . PHE A 1 101 ? -15.341 2.037 -1.016 1.00 94.06 101 PHE A C 1
ATOM 783 O O . PHE A 1 101 ? -15.224 1.667 -2.184 1.00 94.06 101 PHE A O 1
ATOM 790 N N . ASP A 1 102 ? -16.523 2.283 -0.456 1.00 90.56 102 ASP A N 1
ATOM 791 C CA . ASP A 1 102 ? -17.801 2.177 -1.158 1.00 90.56 102 ASP A CA 1
ATOM 792 C C . ASP A 1 102 ? -18.037 3.403 -2.043 1.00 90.56 102 ASP A C 1
ATOM 794 O O . ASP A 1 102 ? -18.370 4.478 -1.553 1.00 90.56 102 ASP A O 1
ATOM 798 N N . MET A 1 103 ? -17.917 3.228 -3.358 1.00 87.31 103 MET A N 1
ATOM 799 C CA . MET A 1 103 ? -18.116 4.304 -4.334 1.00 87.31 103 MET A CA 1
ATOM 800 C C . MET A 1 103 ? -19.562 4.819 -4.413 1.00 87.31 103 MET A C 1
ATOM 802 O O . MET A 1 103 ? -19.784 5.876 -4.996 1.00 87.31 103 MET A O 1
ATOM 806 N N . SER A 1 104 ? -20.546 4.101 -3.858 1.00 88.88 104 SER A N 1
ATOM 807 C CA . SER A 1 104 ? -21.929 4.586 -3.763 1.00 88.88 104 SER A CA 1
ATOM 808 C C . SER A 1 104 ? -22.147 5.539 -2.585 1.00 88.88 104 SER A C 1
ATOM 810 O O . SER A 1 104 ? -23.132 6.278 -2.551 1.00 88.88 104 SER A O 1
ATOM 812 N N . ASN A 1 105 ? -21.222 5.557 -1.622 1.00 87.44 105 ASN A N 1
ATOM 813 C CA . ASN A 1 105 ? -21.290 6.438 -0.470 1.00 87.44 105 ASN A CA 1
ATOM 814 C C . ASN A 1 105 ? -20.708 7.818 -0.827 1.00 87.44 105 ASN A C 1
ATOM 816 O O . ASN A 1 105 ? -19.505 7.914 -1.072 1.00 87.44 105 ASN A O 1
ATOM 820 N N . PRO A 1 106 ? -21.491 8.911 -0.753 1.00 88.56 106 PRO A N 1
ATOM 821 C CA . PRO A 1 106 ? -21.023 10.243 -1.142 1.00 88.56 106 PRO A CA 1
ATOM 822 C C . PRO A 1 106 ? -19.895 10.791 -0.253 1.00 88.56 106 PRO A C 1
ATOM 824 O O . PRO A 1 106 ? -19.214 11.754 -0.598 1.00 88.56 106 PRO A O 1
ATOM 827 N N . LYS A 1 107 ? -19.704 10.197 0.931 1.00 87.44 107 LYS A N 1
ATOM 828 C CA . LYS A 1 107 ? -18.624 10.541 1.861 1.00 87.44 107 LYS A CA 1
ATOM 829 C C . LYS A 1 107 ? -17.375 9.689 1.650 1.00 87.44 107 LYS A C 1
ATOM 831 O O . LYS A 1 107 ? -16.394 9.916 2.351 1.00 87.44 107 LYS A O 1
ATOM 836 N N . ALA A 1 108 ? -17.401 8.697 0.757 1.00 90.31 108 ALA A N 1
ATOM 837 C CA . ALA A 1 108 ? -16.227 7.889 0.471 1.00 90.31 108 ALA A CA 1
ATOM 838 C C . ALA A 1 108 ? -15.083 8.756 -0.041 1.00 90.31 108 ALA A C 1
ATOM 840 O O . ALA A 1 108 ? -15.294 9.810 -0.652 1.00 90.31 108 ALA A O 1
ATOM 841 N N . VAL A 1 109 ? -13.867 8.304 0.258 1.00 87.88 109 VAL A N 1
ATOM 842 C CA . VAL A 1 109 ? -12.649 9.043 -0.043 1.00 87.88 109 VAL A CA 1
ATOM 843 C C . VAL A 1 109 ? -11.713 8.257 -0.935 1.00 87.88 109 VAL A C 1
ATOM 845 O O . VAL A 1 109 ? -11.590 7.041 -0.824 1.00 87.88 109 VAL A O 1
ATOM 848 N N . VAL A 1 110 ? -10.981 8.992 -1.766 1.00 87.06 110 VAL A N 1
ATOM 849 C CA . VAL A 1 110 ? -9.752 8.505 -2.389 1.00 87.06 110 VAL A CA 1
ATOM 850 C C . VAL A 1 110 ? -8.589 9.291 -1.811 1.00 87.06 110 VAL A C 1
ATOM 852 O O . VAL A 1 110 ? -8.598 10.522 -1.795 1.00 87.06 110 VAL A O 1
ATOM 855 N N . SER A 1 111 ? -7.612 8.560 -1.272 1.00 85.88 111 SER A N 1
ATOM 856 C CA . SER A 1 111 ? -6.435 9.135 -0.633 1.00 85.88 111 SER A CA 1
ATOM 857 C C . SER A 1 111 ? -5.186 8.826 -1.460 1.00 85.88 111 SER A C 1
ATOM 859 O O . SER A 1 111 ? -4.819 7.656 -1.561 1.00 85.88 111 SER A O 1
ATOM 861 N N . PRO A 1 112 ? -4.486 9.850 -1.977 1.00 83.12 112 PRO A N 1
ATOM 862 C CA . PRO A 1 112 ? -3.210 9.689 -2.684 1.00 83.12 112 PRO A CA 1
ATOM 863 C C . PRO A 1 112 ? -2.165 8.911 -1.876 1.00 83.12 112 PRO A C 1
ATOM 865 O O . PRO A 1 112 ? -1.437 8.072 -2.398 1.00 83.12 112 PRO A O 1
ATOM 868 N N . GLY A 1 113 ? -2.140 9.135 -0.556 1.00 84.94 113 GLY A N 1
ATOM 869 C CA . GLY A 1 113 ? -1.247 8.420 0.359 1.00 84.94 113 GLY A CA 1
ATOM 870 C C . GLY A 1 113 ? -1.529 6.918 0.443 1.00 84.94 113 GLY A C 1
ATOM 871 O O . GLY A 1 113 ? -0.624 6.164 0.776 1.00 84.94 113 GLY A O 1
ATOM 872 N N . GLY A 1 114 ? -2.750 6.483 0.112 1.00 87.19 114 GLY A N 1
ATOM 873 C CA . GLY A 1 114 ? -3.118 5.069 0.008 1.00 87.19 114 GLY A CA 1
ATOM 874 C C . GLY A 1 114 ? -2.746 4.415 -1.324 1.00 87.19 114 GLY A C 1
ATOM 875 O O . GLY A 1 114 ? -2.739 3.192 -1.398 1.00 87.19 114 GLY A O 1
ATOM 876 N N . VAL A 1 115 ? -2.421 5.204 -2.355 1.00 88.88 115 VAL A N 1
ATOM 877 C CA . VAL A 1 115 ? -1.896 4.711 -3.642 1.00 88.88 115 VAL A CA 1
ATOM 878 C C . VAL A 1 115 ? -0.367 4.693 -3.618 1.00 88.88 115 VAL A C 1
ATOM 880 O O . VAL A 1 115 ? 0.252 3.716 -4.030 1.00 88.88 115 VAL A O 1
ATOM 883 N N . GLY A 1 116 ? 0.241 5.755 -3.086 1.00 85.12 116 GLY A N 1
ATOM 884 C CA . GLY A 1 116 ? 1.688 5.934 -3.024 1.00 85.12 116 GLY A CA 1
ATOM 885 C C . GLY A 1 116 ? 2.226 6.861 -4.117 1.00 85.12 116 GLY A C 1
ATOM 886 O O . GLY A 1 116 ? 1.578 7.128 -5.124 1.00 85.12 116 GLY A O 1
ATOM 887 N N . PHE A 1 117 ? 3.438 7.378 -3.901 1.00 81.00 117 PHE A N 1
ATOM 888 C CA . PHE A 1 117 ? 4.066 8.353 -4.804 1.00 81.00 117 PHE A CA 1
ATOM 889 C C . PHE A 1 117 ? 4.416 7.765 -6.177 1.00 81.00 117 PHE A C 1
ATOM 891 O O . PHE A 1 117 ? 4.295 8.453 -7.194 1.00 81.00 117 PHE A O 1
ATOM 898 N N . ASP A 1 118 ? 4.870 6.509 -6.204 1.00 81.44 118 ASP A N 1
ATOM 899 C CA . ASP A 1 118 ? 5.184 5.787 -7.436 1.00 81.44 118 ASP A CA 1
ATOM 900 C C . ASP A 1 118 ? 3.961 4.998 -7.912 1.00 81.44 118 ASP A C 1
ATOM 902 O O . ASP A 1 118 ? 3.805 3.798 -7.677 1.00 81.44 118 ASP A O 1
ATOM 906 N N . ILE A 1 119 ? 3.030 5.736 -8.516 1.00 81.25 119 ILE A N 1
ATOM 907 C CA . ILE A 1 119 ? 1.761 5.198 -9.002 1.00 81.25 119 ILE A CA 1
ATOM 908 C C . ILE A 1 119 ? 2.025 4.129 -10.063 1.00 81.25 119 ILE A C 1
ATOM 910 O O . ILE A 1 119 ? 2.682 4.401 -11.072 1.00 81.25 119 ILE A O 1
ATOM 914 N N . ASN A 1 120 ? 1.404 2.962 -9.869 1.00 79.69 120 ASN A N 1
ATOM 915 C CA . ASN A 1 120 ? 1.574 1.770 -10.702 1.00 79.69 120 ASN A CA 1
ATOM 916 C C . ASN A 1 120 ? 2.997 1.178 -10.645 1.00 79.69 120 ASN A C 1
ATOM 918 O O . ASN A 1 120 ? 3.422 0.502 -11.583 1.00 79.69 120 ASN A O 1
ATOM 922 N N . CYS A 1 121 ? 3.733 1.405 -9.547 1.00 80.44 121 CYS A N 1
ATOM 923 C CA . CYS A 1 121 ? 4.886 0.573 -9.223 1.00 80.44 121 CYS A CA 1
ATOM 924 C C . CYS A 1 121 ? 4.432 -0.888 -9.174 1.00 80.44 121 CYS A C 1
ATOM 926 O O . CYS A 1 121 ? 3.446 -1.236 -8.520 1.00 80.44 121 CYS A O 1
ATOM 928 N N . GLY A 1 122 ? 5.115 -1.739 -9.926 1.00 81.19 122 GLY A N 1
ATOM 929 C CA . GLY A 1 122 ? 4.651 -3.090 -10.163 1.00 81.19 122 GLY A CA 1
ATOM 930 C C . GLY A 1 122 ? 5.722 -3.954 -10.792 1.00 81.19 122 GLY A C 1
ATOM 931 O O . GLY A 1 122 ? 6.805 -3.499 -11.157 1.00 81.19 122 GLY A O 1
ATOM 932 N N . VAL A 1 123 ? 5.398 -5.234 -10.912 1.00 76.44 123 VAL A N 1
ATOM 933 C CA . VAL A 1 123 ? 6.301 -6.251 -11.440 1.00 76.44 123 VAL A CA 1
ATOM 934 C C . VAL A 1 123 ? 5.714 -6.802 -12.728 1.00 76.44 123 VAL A C 1
ATOM 936 O O . VAL A 1 123 ? 4.521 -7.091 -12.809 1.00 76.44 123 VAL A O 1
ATOM 939 N N . ARG A 1 124 ? 6.568 -6.980 -13.737 1.00 75.00 124 ARG A N 1
ATOM 940 C CA . ARG A 1 124 ? 6.240 -7.719 -14.957 1.00 75.00 124 ARG A CA 1
ATOM 941 C C . ARG A 1 124 ? 7.094 -8.976 -15.013 1.00 75.00 124 ARG A C 1
ATOM 943 O O . ARG A 1 124 ? 8.313 -8.893 -14.904 1.00 75.00 124 ARG A O 1
ATOM 950 N N . LEU A 1 125 ? 6.452 -10.121 -15.222 1.00 74.00 125 LEU A N 1
ATOM 951 C CA . LEU A 1 125 ? 7.132 -11.393 -15.441 1.00 74.00 125 LEU A CA 1
ATOM 952 C C . LEU A 1 125 ? 7.095 -11.741 -16.930 1.00 74.00 125 LEU A C 1
ATOM 954 O O . LEU A 1 125 ? 6.021 -11.803 -17.526 1.00 74.00 125 LEU A O 1
ATOM 958 N N . LEU A 1 126 ? 8.267 -11.982 -17.516 1.00 75.75 126 LEU A N 1
ATOM 959 C CA . LEU A 1 126 ? 8.408 -12.491 -18.878 1.00 75.75 126 LEU A CA 1
ATOM 960 C C . LEU A 1 126 ? 8.913 -13.930 -18.814 1.00 75.75 126 LEU A C 1
ATOM 962 O O . LEU A 1 126 ? 9.909 -14.217 -18.150 1.00 75.75 126 LEU A O 1
ATOM 966 N N . ARG A 1 127 ? 8.216 -14.837 -19.501 1.00 81.62 127 ARG A N 1
ATOM 967 C CA . ARG A 1 127 ? 8.578 -16.254 -19.570 1.00 81.62 127 ARG A CA 1
ATOM 968 C C . ARG A 1 127 ? 9.299 -16.537 -20.881 1.00 81.62 127 ARG A C 1
ATOM 970 O O . ARG A 1 127 ? 8.818 -16.154 -21.942 1.00 81.62 127 ARG A O 1
ATOM 977 N N . THR A 1 128 ? 10.404 -17.269 -20.808 1.00 80.25 128 THR A N 1
ATOM 978 C CA . THR A 1 128 ? 11.138 -17.784 -21.972 1.00 80.25 128 THR A CA 1
ATOM 979 C C . THR A 1 128 ? 11.008 -19.307 -22.053 1.00 80.25 128 THR A C 1
ATOM 981 O O . THR A 1 128 ? 10.505 -19.951 -21.132 1.00 80.25 128 THR A O 1
ATOM 984 N N . ASN A 1 129 ? 11.454 -19.898 -23.160 1.00 88.38 129 ASN A N 1
ATOM 985 C CA . ASN A 1 129 ? 11.563 -21.356 -23.297 1.00 88.38 129 ASN A CA 1
ATOM 986 C C . ASN A 1 129 ? 12.921 -21.897 -22.808 1.00 88.38 129 ASN A C 1
ATOM 988 O O . ASN A 1 129 ? 13.247 -23.046 -23.084 1.00 88.38 129 ASN A O 1
ATOM 992 N N . LEU A 1 130 ? 13.728 -21.066 -22.139 1.00 84.81 130 LEU A N 1
ATOM 993 C CA . LEU A 1 130 ? 15.051 -21.440 -21.641 1.00 84.81 130 LEU A CA 1
ATOM 994 C C . LEU A 1 130 ? 14.937 -22.046 -20.242 1.00 84.81 130 LEU A C 1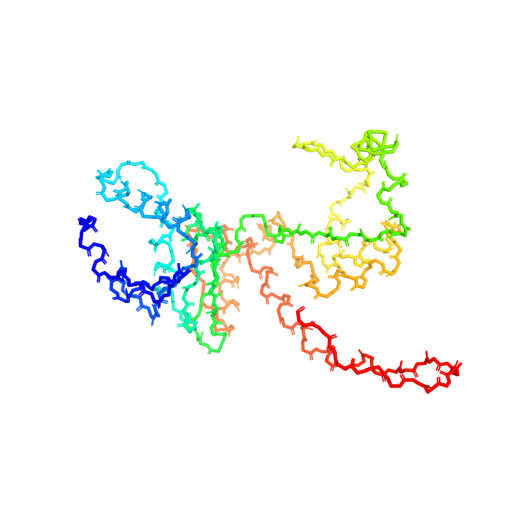
ATOM 996 O O . LEU A 1 130 ? 14.111 -21.623 -19.431 1.00 84.81 130 LEU A O 1
ATOM 1000 N N . HIS A 1 131 ? 15.798 -23.012 -19.950 1.00 84.06 131 HIS A N 1
ATOM 1001 C CA . HIS A 1 131 ? 15.928 -23.615 -18.631 1.00 84.06 131 HIS A CA 1
ATOM 1002 C C . HIS A 1 131 ? 17.153 -23.060 -17.900 1.00 84.06 131 HIS A C 1
ATOM 1004 O O . HIS A 1 131 ? 18.058 -22.486 -18.499 1.00 84.06 131 HIS A O 1
ATOM 1010 N N . GLU A 1 132 ? 17.225 -23.281 -16.586 1.00 86.38 132 GLU A N 1
ATOM 1011 C CA . GLU A 1 132 ? 18.340 -22.804 -15.759 1.00 86.38 132 GLU A CA 1
ATOM 1012 C C . GLU A 1 132 ? 19.713 -23.227 -16.309 1.00 86.38 132 GLU A C 1
ATOM 1014 O O . GLU A 1 132 ? 20.627 -22.408 -16.385 1.00 86.38 132 GLU A O 1
ATOM 1019 N N . LYS A 1 133 ? 19.841 -24.477 -16.769 1.00 92.75 133 LYS A N 1
ATOM 1020 C CA . LYS A 1 133 ? 21.078 -25.013 -17.360 1.00 92.75 133 LYS A CA 1
ATOM 1021 C C . LYS A 1 133 ? 21.568 -24.236 -18.590 1.00 92.75 133 LYS A C 1
ATOM 1023 O O . LYS A 1 133 ? 22.767 -24.226 -18.843 1.00 92.75 133 LYS A O 1
ATOM 1028 N N . ASP A 1 134 ? 20.660 -23.592 -19.323 1.00 91.00 134 ASP A N 1
ATOM 1029 C CA . ASP A 1 134 ? 20.983 -22.810 -20.519 1.00 91.00 134 ASP A CA 1
ATOM 1030 C C . ASP A 1 134 ? 21.486 -21.407 -20.133 1.00 91.00 134 ASP A C 1
ATOM 1032 O O . ASP A 1 134 ? 22.252 -20.789 -20.868 1.00 91.00 134 ASP A O 1
ATOM 1036 N N . ILE A 1 135 ? 21.086 -20.913 -18.954 1.00 91.31 135 ILE A N 1
ATOM 1037 C CA . ILE A 1 135 ? 21.421 -19.575 -18.449 1.00 91.31 135 ILE A CA 1
ATOM 1038 C C . ILE A 1 135 ? 22.671 -19.588 -17.571 1.00 91.31 135 ILE A C 1
ATOM 1040 O O . ILE A 1 135 ? 23.474 -18.661 -17.652 1.00 91.31 135 ILE A O 1
ATOM 1044 N N . GLN A 1 136 ? 22.868 -20.619 -16.742 1.00 92.38 136 GLN A N 1
ATOM 1045 C CA . GLN A 1 136 ? 23.977 -20.678 -15.779 1.00 92.38 136 GLN A CA 1
ATOM 1046 C C . GLN A 1 136 ? 25.360 -20.377 -16.393 1.00 92.38 136 GLN A C 1
ATOM 1048 O O . GLN A 1 136 ? 26.096 -19.601 -15.779 1.00 92.38 136 GLN A O 1
ATOM 1053 N N . PRO A 1 137 ? 25.716 -20.889 -17.593 1.00 96.94 137 PRO A N 1
ATOM 1054 C CA . PRO A 1 137 ? 27.013 -20.600 -18.211 1.00 96.94 137 PRO A CA 1
ATOM 1055 C C . PRO A 1 137 ? 27.178 -19.150 -18.689 1.00 96.94 137 PRO A C 1
ATOM 1057 O O . PRO A 1 137 ? 28.302 -18.670 -18.783 1.00 96.94 137 PRO A O 1
ATOM 1060 N N . ILE A 1 138 ? 26.077 -18.454 -19.000 1.00 95.38 138 ILE A N 1
ATOM 1061 C CA . ILE A 1 138 ? 26.078 -17.115 -19.620 1.00 95.38 138 ILE A CA 1
ATOM 1062 C C . ILE A 1 138 ? 25.500 -16.021 -18.714 1.00 95.38 138 ILE A C 1
ATOM 1064 O O . ILE A 1 138 ? 25.348 -14.884 -19.150 1.00 95.38 138 ILE A O 1
ATOM 1068 N N . LYS A 1 139 ? 25.162 -16.336 -17.459 1.00 91.94 139 LYS A N 1
ATOM 1069 C CA . LYS A 1 139 ? 24.399 -15.450 -16.562 1.00 91.94 139 LYS A CA 1
ATOM 1070 C C . LYS A 1 139 ? 25.012 -14.058 -16.393 1.00 91.94 139 LYS A C 1
ATOM 1072 O O . LYS A 1 139 ? 24.278 -13.078 -16.356 1.00 91.94 139 LYS A O 1
ATOM 1077 N N . GLU A 1 140 ? 26.339 -13.969 -16.322 1.00 95.44 140 GLU A N 1
ATOM 1078 C CA . GLU A 1 140 ? 27.053 -12.699 -16.151 1.00 95.44 140 GLU A CA 1
ATOM 1079 C C . GLU A 1 140 ? 27.013 -11.866 -17.432 1.00 95.44 140 GLU A C 1
ATOM 1081 O O . GLU A 1 140 ? 26.694 -10.681 -17.384 1.00 95.44 140 GLU A O 1
ATOM 1086 N N . GLN A 1 141 ? 27.244 -12.502 -18.584 1.00 95.12 141 GLN A N 1
ATOM 1087 C CA . GLN A 1 141 ? 27.145 -11.847 -19.890 1.00 95.12 141 GLN A CA 1
ATOM 1088 C C . GLN A 1 141 ? 25.716 -11.367 -20.151 1.00 95.12 141 GLN A C 1
ATOM 1090 O O . GLN A 1 141 ? 25.514 -10.237 -20.577 1.00 95.12 141 GLN A O 1
ATOM 1095 N N . LEU A 1 142 ? 24.718 -12.193 -19.828 1.00 89.38 142 LEU A N 1
ATOM 1096 C CA . LEU A 1 142 ? 23.311 -11.834 -19.960 1.00 89.38 142 LEU A CA 1
ATOM 1097 C C . LEU A 1 142 ? 22.940 -10.659 -19.047 1.00 89.38 142 LEU A C 1
ATOM 1099 O O . LEU A 1 142 ? 22.291 -9.724 -19.506 1.00 89.38 142 LEU A O 1
ATOM 1103 N N . ALA A 1 143 ? 23.356 -10.683 -17.778 1.00 88.19 143 ALA A N 1
ATOM 1104 C CA . ALA A 1 143 ? 23.104 -9.587 -16.846 1.00 88.19 143 ALA A CA 1
ATOM 1105 C C . ALA A 1 143 ? 23.754 -8.277 -17.318 1.00 88.19 143 ALA A C 1
ATOM 1107 O O . ALA A 1 143 ? 23.101 -7.235 -17.282 1.00 88.19 143 ALA A O 1
ATOM 1108 N N . GLN A 1 144 ? 24.993 -8.338 -17.817 1.00 91.69 144 GLN A N 1
ATOM 1109 C CA . GLN A 1 144 ? 25.675 -7.173 -18.376 1.00 91.69 144 GLN A CA 1
ATOM 1110 C C . GLN A 1 144 ? 24.959 -6.655 -19.627 1.00 91.69 144 GLN A C 1
ATOM 1112 O O . GLN A 1 144 ? 24.656 -5.471 -19.704 1.00 91.69 144 GLN A O 1
ATOM 1117 N N . CYS A 1 145 ? 24.580 -7.536 -20.559 1.00 90.81 145 CYS A N 1
ATOM 1118 C CA . CYS A 1 145 ? 23.811 -7.138 -21.736 1.00 90.81 145 CYS A CA 1
ATOM 1119 C C . CYS A 1 145 ? 22.475 -6.486 -21.359 1.00 90.81 145 CYS A C 1
ATOM 1121 O O . CYS A 1 145 ? 22.096 -5.495 -21.976 1.00 90.81 145 CYS A O 1
ATOM 1123 N N . LEU A 1 146 ? 21.762 -7.002 -20.352 1.00 84.75 146 LEU A N 1
ATOM 1124 C CA . LEU A 1 146 ? 20.531 -6.375 -19.864 1.00 84.75 146 LEU A CA 1
ATOM 1125 C C . LEU A 1 146 ? 20.803 -4.988 -19.282 1.00 84.75 146 LEU A C 1
ATOM 1127 O O . LEU A 1 146 ? 20.054 -4.063 -19.574 1.00 84.75 146 LEU A O 1
ATOM 1131 N N . PHE A 1 147 ? 21.869 -4.828 -18.499 1.00 83.88 147 PHE A N 1
ATOM 1132 C CA . PHE A 1 147 ? 22.254 -3.535 -17.938 1.00 83.88 147 PHE A CA 1
ATOM 1133 C C . PHE A 1 147 ? 22.612 -2.512 -19.026 1.00 83.88 147 PHE A C 1
ATOM 1135 O O . PHE A 1 147 ? 22.197 -1.360 -18.945 1.00 83.88 147 PHE A O 1
ATOM 1142 N N . ASP A 1 148 ? 23.318 -2.942 -20.073 1.00 84.88 148 ASP A N 1
ATOM 1143 C CA . ASP A 1 148 ? 23.725 -2.071 -21.178 1.00 84.88 148 ASP A CA 1
ATOM 1144 C C . ASP A 1 148 ? 22.527 -1.612 -22.032 1.00 84.88 148 ASP A C 1
ATOM 1146 O O . ASP A 1 148 ? 22.529 -0.501 -22.561 1.00 84.88 148 ASP A O 1
ATOM 1150 N N . HIS A 1 149 ? 21.489 -2.450 -22.160 1.00 80.31 149 HIS A N 1
ATOM 1151 C CA . HIS A 1 149 ? 20.311 -2.160 -22.990 1.00 80.31 149 HIS A CA 1
ATOM 1152 C C . HIS A 1 149 ? 19.127 -1.566 -22.215 1.00 80.31 149 HIS A C 1
ATOM 1154 O O . HIS A 1 149 ? 18.261 -0.934 -22.823 1.00 80.31 149 HIS A O 1
ATOM 1160 N N . ILE A 1 150 ? 19.052 -1.764 -20.897 1.00 79.94 150 ILE A N 1
ATOM 1161 C CA . ILE A 1 150 ? 17.975 -1.240 -20.051 1.00 79.94 150 ILE A CA 1
ATOM 1162 C C . ILE A 1 150 ? 18.524 -0.041 -19.271 1.00 79.94 150 ILE A C 1
ATOM 1164 O O . ILE A 1 150 ? 19.214 -0.229 -18.269 1.00 79.94 150 ILE A O 1
ATOM 1168 N N . PRO A 1 151 ? 18.214 1.201 -19.686 1.00 76.88 151 PRO A N 1
ATOM 1169 C CA . PRO A 1 151 ? 18.717 2.381 -19.003 1.00 76.88 151 PRO A CA 1
ATOM 1170 C C . PRO A 1 151 ? 18.173 2.440 -17.571 1.00 76.88 151 PRO A C 1
ATOM 1172 O O . PRO A 1 151 ? 16.965 2.530 -17.349 1.00 76.88 151 PRO A O 1
ATOM 1175 N N . VAL A 1 152 ? 19.081 2.423 -16.596 1.00 79.88 152 VAL A N 1
ATOM 1176 C CA . VAL A 1 152 ? 18.785 2.555 -15.164 1.00 79.88 152 VAL A CA 1
ATOM 1177 C C . VAL A 1 152 ? 19.472 3.791 -14.579 1.00 79.88 152 VAL A C 1
ATOM 1179 O O . VAL A 1 152 ? 20.474 4.273 -15.105 1.00 79.88 152 VAL A O 1
ATOM 1182 N N . GLY A 1 153 ? 18.941 4.311 -13.471 1.00 71.94 153 GLY A N 1
ATOM 1183 C CA . GLY A 1 153 ? 19.530 5.433 -12.734 1.00 71.94 153 GLY A CA 1
ATOM 1184 C C . GLY A 1 153 ? 18.820 6.775 -12.933 1.00 71.94 153 GLY A C 1
ATOM 1185 O O . GLY A 1 153 ? 18.209 7.060 -13.964 1.00 71.94 153 GLY A O 1
ATOM 1186 N N . VAL A 1 154 ? 18.895 7.618 -11.902 1.00 64.38 154 VAL A N 1
ATOM 1187 C CA . VAL A 1 154 ? 18.252 8.939 -11.888 1.00 64.38 154 VAL A CA 1
ATOM 1188 C C . VAL A 1 154 ? 18.938 9.857 -12.900 1.00 64.38 154 VAL A C 1
ATOM 1190 O O . VAL A 1 154 ? 20.150 10.041 -12.853 1.00 64.38 154 VAL A O 1
ATOM 1193 N N . GLY A 1 155 ? 18.160 10.450 -13.809 1.00 63.50 155 GLY A N 1
ATOM 1194 C CA . GLY A 1 155 ? 18.672 11.351 -14.850 1.00 63.50 155 GLY A CA 1
ATOM 1195 C C . GLY A 1 155 ? 19.173 10.651 -16.118 1.00 63.50 155 GLY A C 1
ATOM 1196 O O . GLY A 1 155 ? 19.541 11.338 -17.072 1.00 63.50 155 GLY A O 1
ATOM 1197 N N . SER A 1 156 ? 19.141 9.314 -16.161 1.00 65.81 156 SER A N 1
ATOM 1198 C CA . SER A 1 156 ? 19.366 8.558 -17.393 1.00 65.81 156 SER A CA 1
ATOM 1199 C C . SER A 1 156 ? 18.222 8.797 -18.385 1.00 65.81 156 SER A C 1
ATOM 1201 O O . SER A 1 156 ? 17.066 8.978 -17.990 1.00 65.81 156 SER A O 1
ATOM 1203 N N . LYS A 1 157 ? 18.540 8.844 -19.681 1.00 69.44 157 LYS A N 1
ATOM 1204 C CA . LYS A 1 157 ? 17.555 9.039 -20.753 1.00 69.44 157 LYS A CA 1
ATOM 1205 C C . LYS A 1 157 ? 17.236 7.701 -21.407 1.00 69.44 157 LYS A C 1
ATOM 1207 O O . LYS A 1 157 ? 18.123 6.879 -21.613 1.00 69.44 157 LYS A O 1
ATOM 1212 N N . GLY A 1 158 ? 15.966 7.512 -21.753 1.00 69.06 158 GLY A N 1
ATOM 1213 C CA . GLY A 1 158 ? 15.536 6.370 -22.552 1.00 69.06 158 GLY A CA 1
ATOM 1214 C C . GLY A 1 158 ? 16.148 6.398 -23.954 1.00 69.06 158 GLY A C 1
ATOM 1215 O O . GLY A 1 158 ? 16.466 7.463 -24.481 1.00 69.06 158 GLY A O 1
ATOM 1216 N N . ILE A 1 159 ? 16.281 5.215 -24.555 1.00 71.06 159 ILE A N 1
ATOM 1217 C CA . ILE A 1 159 ? 16.785 5.041 -25.928 1.00 71.06 159 ILE A CA 1
ATOM 1218 C C . ILE A 1 159 ? 15.757 5.552 -26.953 1.00 71.06 159 ILE A C 1
ATOM 1220 O O . ILE A 1 159 ? 16.129 6.010 -28.030 1.00 71.06 159 ILE A O 1
ATOM 1224 N N . ILE A 1 160 ? 14.466 5.519 -26.602 1.00 70.69 160 ILE A N 1
ATOM 1225 C CA . ILE A 1 160 ? 13.370 6.015 -27.439 1.00 70.69 160 ILE A CA 1
ATOM 1226 C C . ILE A 1 160 ? 13.307 7.548 -27.322 1.00 70.69 160 ILE A C 1
ATOM 1228 O O . ILE A 1 160 ? 13.029 8.062 -26.231 1.00 70.69 160 ILE A O 1
ATOM 1232 N N . PRO A 1 161 ? 13.537 8.301 -28.415 1.00 73.62 161 PRO A N 1
ATOM 1233 C CA . PRO A 1 161 ? 13.376 9.747 -28.416 1.00 73.62 161 PRO A CA 1
ATOM 1234 C C . PRO A 1 161 ? 11.906 10.090 -28.172 1.00 73.62 161 PRO A C 1
ATOM 1236 O O . PRO A 1 161 ? 11.032 9.683 -28.930 1.00 73.62 161 PRO A O 1
ATOM 1239 N N . MET A 1 162 ? 11.630 10.845 -27.113 1.00 75.50 162 MET A N 1
ATOM 1240 C CA . MET A 1 162 ? 10.267 11.198 -26.717 1.00 75.50 162 MET A CA 1
ATOM 1241 C C . MET A 1 162 ? 10.066 12.705 -26.821 1.00 75.50 162 MET A C 1
ATOM 1243 O O . MET A 1 162 ? 10.744 13.480 -26.142 1.00 75.50 162 MET A O 1
ATOM 1247 N N . THR A 1 163 ? 9.108 13.127 -27.645 1.00 83.19 163 THR A N 1
ATOM 1248 C CA . THR A 1 163 ? 8.581 14.495 -27.591 1.00 83.19 163 THR A CA 1
ATOM 1249 C C . THR A 1 163 ? 7.528 14.624 -26.487 1.00 83.19 163 THR A C 1
ATOM 1251 O O . THR A 1 163 ? 7.029 13.632 -25.951 1.00 83.19 163 THR A O 1
ATOM 1254 N N . ALA A 1 164 ? 7.148 15.860 -26.151 1.00 79.94 164 ALA A N 1
ATOM 1255 C CA . ALA A 1 164 ? 6.054 16.102 -25.210 1.00 79.94 164 ALA A CA 1
ATOM 1256 C C . ALA A 1 164 ? 4.723 15.489 -25.687 1.00 79.94 164 ALA A C 1
ATOM 1258 O O . ALA A 1 164 ? 3.954 15.008 -24.860 1.00 79.94 164 ALA A O 1
ATOM 1259 N N . GLN A 1 165 ? 4.488 15.472 -27.002 1.00 81.00 165 GLN A N 1
ATOM 1260 C CA . GLN A 1 165 ? 3.306 14.862 -27.604 1.00 81.00 165 GLN A CA 1
ATOM 1261 C C . GLN A 1 165 ? 3.358 13.330 -27.526 1.00 81.00 165 GLN A C 1
ATOM 1263 O O . GLN A 1 165 ? 2.378 12.707 -27.138 1.00 81.00 165 GLN A O 1
ATOM 1268 N N . ASN A 1 166 ? 4.515 12.715 -27.793 1.00 79.38 166 ASN A N 1
ATOM 1269 C CA . ASN A 1 166 ? 4.669 11.263 -27.652 1.00 79.38 166 ASN A CA 1
ATOM 1270 C C . ASN A 1 166 ? 4.420 10.795 -26.216 1.00 79.38 166 ASN A C 1
ATOM 1272 O O . ASN A 1 166 ? 3.745 9.796 -25.997 1.00 79.38 166 ASN A O 1
ATOM 1276 N N . LEU A 1 167 ? 4.926 11.544 -25.233 1.00 79.06 167 LEU A N 1
ATOM 1277 C CA . LEU A 1 167 ? 4.674 11.255 -23.824 1.00 79.06 167 LEU A CA 1
ATOM 1278 C C . LEU A 1 167 ? 3.183 11.337 -23.476 1.00 79.06 167 LEU A C 1
ATOM 1280 O O . LEU A 1 167 ? 2.703 10.574 -22.645 1.00 79.06 167 LEU A O 1
ATOM 1284 N N . GLU A 1 168 ? 2.463 12.279 -24.072 1.00 76.62 168 GLU A N 1
ATOM 1285 C CA . GLU A 1 168 ? 1.032 12.453 -23.853 1.00 76.62 168 GLU A CA 1
ATOM 1286 C C . GLU A 1 168 ? 0.229 11.272 -24.396 1.00 76.62 168 GLU A C 1
ATOM 1288 O O . GLU A 1 168 ? -0.520 10.648 -23.648 1.00 76.62 168 GLU A O 1
ATOM 1293 N N . GLU A 1 169 ? 0.478 10.898 -25.647 1.00 78.69 169 GLU A N 1
ATOM 1294 C CA . GLU A 1 169 ? -0.146 9.730 -26.268 1.00 78.69 169 GLU A CA 1
ATOM 1295 C C . GLU A 1 169 ? 0.189 8.440 -25.503 1.00 78.69 169 GLU A C 1
ATOM 1297 O O . GLU A 1 169 ? -0.683 7.599 -25.291 1.00 78.69 169 GLU A O 1
ATOM 1302 N N . ALA A 1 170 ? 1.428 8.301 -25.015 1.00 74.38 170 ALA A N 1
ATOM 1303 C CA . ALA A 1 170 ? 1.851 7.160 -24.206 1.00 74.38 170 ALA A CA 1
ATOM 1304 C C . ALA A 1 170 ? 1.101 7.052 -22.871 1.00 74.38 170 ALA A C 1
ATOM 1306 O O . ALA A 1 170 ? 0.895 5.952 -22.361 1.00 74.38 170 ALA A O 1
ATOM 1307 N N . LEU A 1 171 ? 0.694 8.176 -22.282 1.00 76.19 171 LEU A N 1
ATOM 1308 C CA . LEU A 1 171 ? -0.076 8.179 -21.040 1.00 76.19 171 LEU A CA 1
ATOM 1309 C C . LEU A 1 171 ? -1.538 7.814 -21.293 1.00 76.19 171 LEU A C 1
ATOM 1311 O O . LEU A 1 171 ? -2.083 6.984 -20.570 1.00 76.19 171 LEU A O 1
ATOM 1315 N N . GLU A 1 172 ? -2.129 8.359 -22.356 1.00 75.88 172 GLU A N 1
ATOM 1316 C CA . GLU A 1 172 ? -3.519 8.089 -22.735 1.00 75.88 172 GLU A CA 1
ATOM 1317 C C . GLU A 1 172 ? -3.730 6.644 -23.204 1.00 75.88 172 GLU A C 1
ATOM 1319 O O . GLU A 1 172 ? -4.697 5.999 -22.805 1.00 75.88 172 GLU A O 1
ATOM 1324 N N . MET A 1 173 ? -2.815 6.116 -24.018 1.00 73.19 173 MET A N 1
ATOM 1325 C CA . MET A 1 173 ? -2.935 4.784 -24.623 1.00 73.19 173 MET A CA 1
ATOM 1326 C C . MET A 1 173 ? -2.204 3.687 -23.836 1.00 73.19 173 MET A C 1
ATOM 1328 O O . MET A 1 173 ? -2.402 2.498 -24.081 1.00 73.19 173 MET A O 1
ATOM 1332 N N . GLY A 1 174 ? -1.312 4.052 -22.912 1.00 76.75 174 GLY A N 1
ATOM 1333 C CA . GLY A 1 174 ? -0.522 3.092 -22.148 1.00 76.75 174 GLY A CA 1
ATOM 1334 C C . GLY A 1 174 ? 0.321 2.177 -23.043 1.00 76.75 174 GLY A C 1
ATOM 1335 O O . GLY A 1 174 ? 1.153 2.627 -23.831 1.00 76.75 174 GLY A O 1
ATOM 1336 N N . VAL A 1 175 ? 0.131 0.862 -22.909 1.00 74.88 175 VAL A N 1
ATOM 1337 C CA . VAL A 1 175 ? 0.911 -0.127 -23.673 1.00 74.88 175 VAL A CA 1
ATOM 1338 C C . VAL A 1 175 ? 0.599 -0.117 -25.167 1.00 74.88 175 VAL A C 1
ATOM 1340 O O . VAL A 1 175 ? 1.492 -0.427 -25.956 1.00 74.88 175 VAL A O 1
ATOM 1343 N N . ASP A 1 176 ? -0.604 0.295 -25.566 1.00 75.56 176 ASP A N 1
ATOM 1344 C CA . ASP A 1 176 ? -0.991 0.325 -26.978 1.00 75.56 176 ASP A CA 1
ATOM 1345 C C . ASP A 1 176 ? -0.138 1.322 -27.767 1.00 75.56 176 ASP A C 1
ATOM 1347 O O . ASP A 1 176 ? 0.205 1.077 -28.924 1.00 75.56 176 ASP A O 1
ATOM 1351 N N . TRP A 1 177 ? 0.300 2.405 -27.115 1.00 77.88 177 TRP A N 1
ATOM 1352 C CA . TRP A 1 177 ? 1.287 3.317 -27.687 1.00 77.88 177 TRP A CA 1
ATOM 1353 C C . TRP A 1 177 ? 2.608 2.601 -27.976 1.00 77.88 177 TRP A C 1
ATOM 1355 O O . TRP A 1 177 ? 3.140 2.687 -29.077 1.00 77.88 177 TRP A O 1
ATOM 1365 N N . SER A 1 178 ? 3.107 1.823 -27.009 1.00 74.88 178 SER A N 1
ATOM 1366 C CA . SER A 1 178 ? 4.381 1.104 -27.149 1.00 74.88 178 SER A CA 1
ATOM 1367 C C . SER A 1 178 ? 4.337 0.056 -28.266 1.00 74.88 178 SER A C 1
ATOM 1369 O O . SER A 1 178 ? 5.337 -0.151 -28.952 1.00 74.88 178 SER A O 1
ATOM 1371 N N . LEU A 1 179 ? 3.185 -0.594 -28.469 1.00 74.75 179 LEU A N 1
ATOM 1372 C CA . LEU A 1 179 ? 2.977 -1.507 -29.595 1.00 74.75 179 LEU A CA 1
ATOM 1373 C C . LEU A 1 179 ? 2.977 -0.777 -30.936 1.00 74.75 179 LEU A C 1
ATOM 1375 O O . LEU A 1 179 ? 3.606 -1.243 -31.885 1.00 74.75 179 LEU A O 1
ATOM 1379 N N . ARG A 1 180 ? 2.273 0.357 -31.017 1.00 78.62 180 ARG A N 1
ATOM 1380 C CA . ARG A 1 180 ? 2.161 1.146 -32.246 1.00 78.62 180 ARG A CA 1
ATOM 1381 C C . ARG A 1 180 ? 3.519 1.659 -32.716 1.00 78.62 180 ARG A C 1
ATOM 1383 O O . ARG A 1 180 ? 3.810 1.586 -33.903 1.00 78.62 180 ARG A O 1
ATOM 1390 N N . GLU A 1 181 ? 4.360 2.113 -31.790 1.00 75.88 181 GLU A N 1
ATOM 1391 C CA . GLU A 1 181 ? 5.721 2.573 -32.094 1.00 75.88 181 GLU A CA 1
ATOM 1392 C C . GLU A 1 181 ? 6.708 1.414 -32.369 1.00 75.88 181 GLU A C 1
ATOM 1394 O O . GLU A 1 181 ? 7.904 1.640 -32.537 1.00 75.88 181 GLU A O 1
ATOM 1399 N N . GLY A 1 182 ? 6.243 0.157 -32.400 1.00 66.50 182 GLY A N 1
ATOM 1400 C CA . GLY A 1 182 ? 7.064 -1.013 -32.734 1.00 66.50 182 GLY A CA 1
ATOM 1401 C C . GLY A 1 182 ? 7.996 -1.485 -31.614 1.00 66.50 182 GLY A C 1
ATOM 1402 O O . GLY A 1 182 ? 8.881 -2.301 -31.854 1.00 66.50 182 GLY A O 1
ATOM 1403 N N . SER A 1 183 ? 7.799 -1.006 -30.381 1.00 56.69 183 SER A N 1
ATOM 1404 C CA . SER A 1 183 ? 8.635 -1.349 -29.219 1.00 56.69 183 SER A CA 1
ATOM 1405 C C . SER A 1 183 ? 8.199 -2.639 -28.496 1.00 56.69 183 SER A C 1
ATOM 1407 O O . SER A 1 183 ? 8.705 -2.944 -27.416 1.00 56.69 183 SER A O 1
ATOM 1409 N N . GLY A 1 184 ? 7.275 -3.423 -29.066 1.00 55.12 184 GLY A N 1
ATOM 1410 C CA . GLY A 1 184 ? 6.845 -4.716 -28.523 1.00 55.12 184 GLY A CA 1
ATOM 1411 C C . GLY A 1 184 ? 6.101 -5.585 -29.543 1.00 55.12 184 GLY A C 1
ATOM 1412 O O . GLY A 1 184 ? 5.507 -5.065 -30.483 1.00 55.12 184 GLY A O 1
ATOM 1413 N N . LEU A 1 185 ? 6.115 -6.914 -29.361 1.00 47.25 185 LEU A N 1
ATOM 1414 C CA . LEU A 1 185 ? 5.219 -7.806 -30.113 1.00 47.25 185 LEU A CA 1
ATOM 1415 C C . LEU A 1 185 ? 3.798 -7.733 -29.538 1.00 47.25 185 LEU A C 1
ATOM 1417 O O . LEU A 1 185 ? 3.621 -7.662 -28.320 1.00 47.25 185 LEU A O 1
ATOM 1421 N N . SER A 1 186 ? 2.793 -7.805 -30.412 1.00 49.94 186 SER A N 1
ATOM 1422 C CA . SER A 1 186 ? 1.360 -7.755 -30.076 1.00 49.94 186 SER A CA 1
ATOM 1423 C C . SER A 1 186 ? 0.942 -8.762 -28.994 1.00 49.94 186 SER A C 1
ATOM 1425 O O . SER A 1 186 ? 0.077 -8.458 -28.176 1.00 49.94 186 SER A O 1
ATOM 1427 N N . GLU A 1 187 ? 1.606 -9.918 -28.915 1.00 48.06 187 GLU A N 1
ATOM 1428 C CA . GLU A 1 187 ? 1.369 -10.935 -27.880 1.00 48.06 187 GLU A CA 1
ATOM 1429 C C . GLU A 1 187 ? 1.726 -10.461 -26.454 1.00 48.06 187 GLU A C 1
ATOM 1431 O O . GLU A 1 187 ? 1.096 -10.889 -25.488 1.00 48.06 187 GLU A O 1
ATOM 1436 N N . TYR A 1 188 ? 2.679 -9.533 -26.289 1.00 48.69 188 TYR A N 1
ATOM 1437 C CA . TYR A 1 188 ? 3.090 -9.026 -24.968 1.00 48.69 188 TYR A CA 1
ATOM 1438 C C . TYR A 1 188 ? 2.136 -7.977 -24.386 1.00 48.69 188 TYR A C 1
ATOM 1440 O O . TYR A 1 188 ? 2.139 -7.762 -23.171 1.00 48.69 188 TYR A O 1
ATOM 1448 N N . ALA A 1 189 ? 1.301 -7.337 -25.209 1.00 44.72 189 ALA A N 1
ATOM 1449 C CA . ALA A 1 189 ? 0.307 -6.380 -24.725 1.00 44.72 189 ALA A CA 1
ATOM 1450 C C . ALA A 1 189 ? -0.862 -7.044 -23.996 1.00 44.72 189 ALA A C 1
ATOM 1452 O O . ALA A 1 189 ? -1.410 -6.464 -23.058 1.00 44.72 189 ALA A O 1
ATOM 1453 N N . VAL A 1 190 ? -1.173 -8.294 -24.351 1.00 38.91 190 VAL A N 1
ATOM 1454 C CA . VAL A 1 190 ? -2.256 -9.078 -23.740 1.00 38.91 190 VAL A CA 1
ATOM 1455 C C . VAL A 1 190 ? -2.024 -9.275 -22.236 1.00 38.91 190 VAL A C 1
ATOM 1457 O O . VAL A 1 190 ? -2.964 -9.194 -21.452 1.00 38.91 190 VAL A O 1
ATOM 1460 N N . CYS A 1 191 ? -0.770 -9.432 -21.792 1.00 35.62 191 CYS A N 1
ATOM 1461 C CA . CYS A 1 191 ? -0.454 -9.522 -20.361 1.00 35.62 191 CYS A CA 1
ATOM 1462 C C . CYS A 1 191 ? -0.606 -8.191 -19.605 1.00 35.62 191 CYS A C 1
ATOM 1464 O O . CYS A 1 191 ? -0.817 -8.210 -18.395 1.00 35.62 191 CYS A O 1
ATOM 1466 N N . VAL A 1 192 ? -0.485 -7.043 -20.280 1.00 38.59 192 VAL A N 1
ATOM 1467 C CA . VAL A 1 192 ? -0.506 -5.715 -19.639 1.00 38.59 192 VAL A CA 1
ATOM 1468 C C . VAL A 1 192 ? -1.922 -5.144 -19.574 1.00 38.59 192 VAL A C 1
ATOM 1470 O O . VAL A 1 192 ? -2.284 -4.517 -18.578 1.00 38.59 192 VAL A O 1
ATOM 1473 N N . ALA A 1 193 ? -2.753 -5.445 -20.575 1.00 39.62 193 ALA A N 1
ATOM 1474 C CA . ALA A 1 193 ? -4.170 -5.087 -20.589 1.00 39.62 193 ALA A CA 1
ATOM 1475 C C . ALA A 1 193 ? -4.959 -5.698 -19.410 1.00 39.62 193 ALA A C 1
ATOM 1477 O O . ALA A 1 193 ? -5.951 -5.120 -18.973 1.00 39.62 193 ALA A O 1
ATOM 1478 N N . CYS A 1 194 ? -4.496 -6.820 -18.844 1.00 40.19 194 CYS A N 1
ATOM 1479 C CA . CYS A 1 194 ? -5.173 -7.517 -17.746 1.00 40.19 194 CYS A CA 1
ATOM 1480 C C . CYS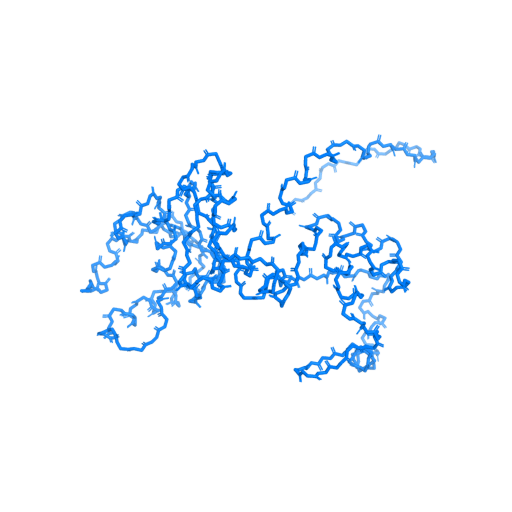 A 1 194 ? -5.125 -6.811 -16.375 1.00 40.19 194 CYS A C 1
ATOM 1482 O O . CYS A 1 194 ? -5.847 -7.248 -15.482 1.00 40.19 194 CYS A O 1
ATOM 1484 N N . ILE A 1 195 ? -4.301 -5.768 -16.162 1.00 49.66 195 ILE A N 1
ATOM 1485 C CA . ILE A 1 195 ? -4.134 -5.155 -14.820 1.00 49.66 195 ILE A CA 1
ATOM 1486 C C . ILE A 1 195 ? -4.502 -3.658 -14.769 1.00 49.66 195 ILE A C 1
ATOM 1488 O O . ILE A 1 195 ? -5.031 -3.226 -13.750 1.00 49.66 195 ILE A O 1
ATOM 1492 N N . SER A 1 196 ? -4.287 -2.863 -15.828 1.00 46.72 196 SER A N 1
ATOM 1493 C CA . SER A 1 196 ? -4.969 -1.569 -16.089 1.00 46.72 196 SER A CA 1
ATOM 1494 C C . SER A 1 196 ? -4.334 -0.816 -17.269 1.00 46.72 196 SER A C 1
ATOM 1496 O O . SER A 1 196 ? -3.123 -0.868 -17.489 1.00 46.72 196 SER A O 1
ATOM 1498 N N . MET A 1 197 ? -5.158 -0.068 -18.008 1.00 45.00 197 MET A N 1
ATOM 1499 C CA . MET A 1 197 ? -4.739 0.846 -19.077 1.00 45.00 197 MET A CA 1
ATOM 1500 C C . MET A 1 197 ? -4.217 2.176 -18.505 1.00 45.00 197 MET A C 1
ATOM 1502 O O . MET A 1 197 ? -4.951 3.158 -18.455 1.00 45.00 197 MET A O 1
ATOM 1506 N N . GLY A 1 198 ? -2.956 2.205 -18.065 1.00 44.09 198 GLY A N 1
ATOM 1507 C CA . GLY A 1 198 ? -2.173 3.445 -17.917 1.00 44.09 198 GLY A CA 1
ATOM 1508 C C . GLY A 1 198 ? -2.764 4.567 -17.036 1.00 44.09 198 GLY A C 1
ATOM 1509 O O . GLY A 1 198 ? -3.691 4.378 -16.253 1.00 44.09 198 GLY A O 1
ATOM 1510 N N . ARG A 1 199 ? -2.165 5.764 -17.120 1.00 45.50 199 ARG A N 1
ATOM 1511 C CA . ARG A 1 199 ? -2.579 6.982 -16.393 1.00 45.50 199 ARG A CA 1
ATOM 1512 C C . ARG A 1 199 ? -3.192 7.972 -17.380 1.00 45.50 199 ARG A C 1
ATOM 1514 O O . ARG A 1 199 ? -2.468 8.432 -18.247 1.00 45.50 199 ARG A O 1
ATOM 1521 N N . ALA A 1 200 ? -4.438 8.408 -17.175 1.00 48.31 200 ALA A N 1
ATOM 1522 C CA . ALA A 1 200 ? -5.137 9.281 -18.128 1.00 48.31 200 ALA A CA 1
ATOM 1523 C C . ALA A 1 200 ? -4.405 10.600 -18.486 1.00 48.31 200 ALA A C 1
ATOM 1525 O O . ALA A 1 200 ? -4.537 11.054 -19.614 1.00 48.31 200 ALA A O 1
ATOM 1526 N N . LEU A 1 201 ? -3.621 11.216 -17.579 1.00 48.28 201 LEU A N 1
ATOM 1527 C CA . LEU A 1 201 ? -2.740 12.365 -17.888 1.00 48.28 201 LEU A CA 1
ATOM 1528 C C . LEU A 1 201 ? -1.449 12.374 -17.043 1.00 48.28 201 LEU A C 1
ATOM 1530 O O . LEU A 1 201 ? -1.357 11.758 -15.978 1.00 48.28 201 LEU A O 1
ATOM 1534 N N . SER A 1 202 ? -0.448 13.136 -17.507 1.00 51.28 202 SER A N 1
ATOM 1535 C CA . SER A 1 202 ? 0.851 13.325 -16.836 1.00 51.28 202 SER A CA 1
ATOM 1536 C C . SER A 1 202 ? 0.758 14.288 -15.654 1.00 51.28 202 SER A C 1
ATOM 1538 O O . SER A 1 202 ? 0.046 15.287 -15.724 1.00 51.28 202 SER A O 1
ATOM 1540 N N . ARG A 1 203 ? 1.583 14.088 -14.613 1.00 51.94 203 ARG A N 1
ATOM 1541 C CA . ARG A 1 203 ? 1.690 14.999 -13.452 1.00 51.94 203 ARG A CA 1
ATOM 1542 C C . ARG A 1 203 ? 1.852 16.470 -13.863 1.00 51.94 203 ARG A C 1
ATOM 1544 O O . ARG A 1 203 ? 1.220 17.362 -13.300 1.00 51.94 203 ARG A O 1
ATOM 1551 N N . ALA A 1 204 ? 2.708 16.730 -14.852 1.00 49.91 204 ALA A N 1
ATOM 1552 C CA . ALA A 1 204 ? 3.008 18.077 -15.328 1.00 49.91 204 ALA A CA 1
ATOM 1553 C C . ALA A 1 204 ? 1.882 18.680 -16.184 1.00 49.91 204 ALA A C 1
ATOM 1555 O O . ALA A 1 204 ? 1.763 19.902 -16.255 1.00 49.91 204 ALA A O 1
ATOM 1556 N N . LYS A 1 205 ? 1.068 17.856 -16.855 1.00 55.97 205 LYS A N 1
ATOM 1557 C CA . LYS A 1 205 ? -0.080 18.312 -17.648 1.00 55.97 205 LYS A CA 1
ATOM 1558 C C . LYS A 1 205 ? -1.313 18.509 -16.772 1.00 55.97 205 LYS A C 1
ATOM 1560 O O . LYS A 1 205 ? -1.941 19.554 -16.893 1.00 55.97 205 LYS A O 1
ATOM 1565 N N . SER A 1 206 ? -1.586 17.618 -15.817 1.00 56.94 206 SER A N 1
ATOM 1566 C CA . SER A 1 206 ? -2.665 17.822 -14.844 1.00 56.94 206 SER A CA 1
ATOM 1567 C C . SER A 1 206 ? -2.491 19.139 -14.094 1.00 56.94 206 SER A C 1
ATOM 1569 O O . SER A 1 206 ? -3.429 19.907 -13.970 1.00 56.94 206 SER A O 1
ATOM 1571 N N . ARG A 1 207 ? -1.258 19.475 -13.703 1.00 58.41 207 ARG A N 1
ATOM 1572 C CA . ARG A 1 207 ? -0.955 20.745 -13.024 1.00 58.41 207 ARG A CA 1
ATOM 1573 C C . ARG A 1 207 ? -1.037 21.996 -13.899 1.00 58.41 207 ARG A C 1
ATOM 1575 O O . ARG A 1 207 ? -1.038 23.092 -13.352 1.00 58.41 207 ARG A O 1
ATOM 1582 N N . ARG A 1 208 ? -1.017 21.850 -15.225 1.00 62.50 208 ARG A N 1
ATOM 1583 C CA . ARG A 1 208 ? -1.116 22.971 -16.176 1.00 62.50 208 ARG A CA 1
ATOM 1584 C C . ARG A 1 208 ? -2.535 23.165 -16.697 1.00 62.50 208 ARG A C 1
ATOM 1586 O O . ARG A 1 208 ? -2.919 24.296 -16.961 1.00 62.50 208 ARG A O 1
ATOM 1593 N N . ASN A 1 209 ? -3.284 22.075 -16.841 1.00 61.19 209 ASN A N 1
ATOM 1594 C CA . ASN A 1 209 ? -4.553 22.062 -17.565 1.00 61.19 209 ASN A CA 1
ATOM 1595 C C . ASN A 1 209 ? -5.763 21.848 -16.660 1.00 61.19 209 ASN A C 1
ATOM 1597 O O . ASN A 1 209 ? -6.882 22.121 -17.085 1.00 61.19 209 ASN A O 1
ATOM 1601 N N . LEU A 1 210 ? -5.563 21.342 -15.443 1.00 62.34 210 LEU A N 1
ATOM 1602 C CA . LEU A 1 210 ? -6.637 21.210 -14.477 1.00 62.34 210 LEU A CA 1
ATOM 1603 C C . LEU A 1 210 ? -6.503 22.270 -13.403 1.00 62.34 210 LEU A C 1
ATOM 1605 O O . LEU A 1 210 ? -5.490 22.348 -12.710 1.00 62.34 210 LEU A O 1
ATOM 1609 N N . ASP A 1 211 ? -7.572 23.034 -13.227 1.00 71.00 211 ASP A N 1
ATOM 1610 C CA . ASP A 1 211 ? -7.737 23.806 -12.013 1.00 71.00 211 ASP A CA 1
ATOM 1611 C C . ASP A 1 211 ? -8.277 22.901 -10.902 1.00 71.00 211 ASP A C 1
ATOM 1613 O O . ASP A 1 211 ? -9.233 22.147 -11.105 1.00 71.00 211 ASP A O 1
ATOM 1617 N N . TYR A 1 212 ? -7.674 22.974 -9.716 1.00 67.88 212 TYR A N 1
ATOM 1618 C CA . TYR A 1 212 ? -8.081 22.141 -8.586 1.00 67.88 212 TYR A CA 1
ATOM 1619 C C . TYR A 1 212 ? -9.529 22.423 -8.173 1.00 67.88 212 TYR A C 1
ATOM 1621 O O . TYR A 1 212 ? -10.197 21.510 -7.701 1.00 67.88 212 TYR A O 1
ATOM 1629 N N . THR A 1 213 ? -10.029 23.648 -8.373 1.00 74.69 213 THR A N 1
ATOM 1630 C CA . THR A 1 213 ? -11.418 24.002 -8.046 1.00 74.69 213 THR A CA 1
ATOM 1631 C C . THR A 1 213 ? -12.408 23.271 -8.954 1.00 74.69 213 THR A C 1
ATOM 1633 O O . THR A 1 213 ? -13.301 22.591 -8.456 1.00 74.69 213 THR A O 1
ATOM 1636 N N . ASN A 1 214 ? -12.185 23.305 -10.270 1.00 72.38 214 ASN A N 1
ATOM 1637 C CA . ASN A 1 214 ? -13.000 22.599 -11.264 1.00 72.38 214 ASN A CA 1
ATOM 1638 C C . ASN A 1 214 ? -12.966 21.086 -11.054 1.00 72.38 214 ASN A C 1
ATOM 1640 O O . ASN A 1 214 ? -13.965 20.395 -11.226 1.00 72.38 214 ASN A O 1
ATOM 1644 N N . VAL A 1 215 ? -11.809 20.568 -10.656 1.00 66.69 215 VAL A N 1
ATOM 1645 C CA . VAL A 1 215 ? -11.635 19.154 -10.351 1.00 66.69 215 VAL A CA 1
ATOM 1646 C C . VAL A 1 215 ? -12.397 18.750 -9.093 1.00 66.69 215 VAL A C 1
ATOM 1648 O O . VAL A 1 215 ? -13.087 17.736 -9.111 1.00 66.69 215 VAL A O 1
ATOM 1651 N N . LEU A 1 216 ? -12.305 19.532 -8.015 1.00 69.25 216 LEU A N 1
ATOM 1652 C CA . LEU A 1 216 ? -13.070 19.280 -6.794 1.00 69.25 216 LEU A CA 1
ATOM 1653 C C . LEU A 1 216 ? -14.576 19.370 -7.058 1.00 69.25 216 LEU A C 1
ATOM 1655 O O . LEU A 1 216 ? -15.301 18.487 -6.619 1.00 69.25 216 LEU A O 1
ATOM 1659 N N . ALA A 1 217 ? -15.023 20.354 -7.843 1.00 70.69 217 ALA A N 1
ATOM 1660 C CA . ALA A 1 217 ? -16.422 20.491 -8.240 1.00 70.69 217 ALA A CA 1
ATOM 1661 C C . ALA A 1 217 ? -16.913 19.287 -9.067 1.00 70.69 217 ALA A C 1
ATOM 1663 O O . ALA A 1 217 ? -17.971 18.735 -8.786 1.00 70.69 217 ALA A O 1
ATOM 1664 N N . ALA A 1 218 ? -16.119 18.818 -10.036 1.00 64.81 218 ALA A N 1
ATOM 1665 C CA . ALA A 1 218 ? -16.459 17.649 -10.851 1.00 64.81 218 ALA A CA 1
ATOM 1666 C C . ALA A 1 218 ? -16.448 16.329 -10.057 1.00 64.81 218 ALA A C 1
ATOM 1668 O O . ALA A 1 218 ? -17.159 15.384 -10.402 1.00 64.81 218 ALA A O 1
ATOM 1669 N N . LEU A 1 219 ? -15.619 16.231 -9.014 1.00 62.88 219 LEU A N 1
ATOM 1670 C CA . LEU A 1 219 ? -15.624 15.101 -8.085 1.00 62.88 219 LEU A CA 1
ATOM 1671 C C . LEU A 1 219 ? -16.844 15.149 -7.164 1.00 62.88 219 LEU A C 1
ATOM 1673 O O . LEU A 1 219 ? -17.500 14.127 -6.981 1.00 62.88 219 LEU A O 1
ATOM 1677 N N . GLU A 1 220 ? -17.182 16.327 -6.647 1.00 67.31 220 GLU A N 1
ATOM 1678 C CA . GLU A 1 220 ? -18.352 16.553 -5.800 1.00 67.31 220 GLU A CA 1
ATOM 1679 C C . GLU A 1 220 ? -19.659 16.260 -6.553 1.00 67.31 220 GLU A C 1
ATOM 1681 O O . GLU A 1 220 ? -20.513 15.546 -6.031 1.00 67.31 220 GLU A O 1
ATOM 1686 N N . GLU A 1 221 ? -19.769 16.675 -7.820 1.00 68.50 221 GLU A N 1
ATOM 1687 C CA . GLU A 1 221 ? -20.889 16.322 -8.708 1.00 68.50 221 GLU A CA 1
ATOM 1688 C C . GLU A 1 221 ? -21.018 14.802 -8.902 1.00 68.50 221 GLU A C 1
ATOM 1690 O O . GLU A 1 221 ? -22.117 14.255 -8.993 1.00 68.50 221 GLU A O 1
ATOM 1695 N N . LYS A 1 222 ? -19.890 14.086 -8.913 1.00 56.44 222 LYS A N 1
ATOM 1696 C CA . LYS A 1 222 ? -19.851 12.620 -8.995 1.00 56.44 222 LYS A CA 1
ATOM 1697 C C . LYS A 1 222 ? -20.058 11.930 -7.644 1.00 56.44 222 LYS A C 1
ATOM 1699 O O . LYS A 1 222 ? -19.999 10.702 -7.602 1.00 56.44 222 LYS A O 1
ATOM 1704 N N . GLY A 1 223 ? -20.300 12.683 -6.568 1.00 52.38 223 GLY A N 1
ATOM 1705 C CA . GLY A 1 223 ? -20.470 12.160 -5.213 1.00 52.38 223 GLY A CA 1
ATOM 1706 C C . GLY A 1 223 ? -19.170 11.655 -4.590 1.00 52.38 223 GLY A C 1
ATOM 1707 O O . GLY A 1 223 ? -19.194 10.769 -3.747 1.00 52.38 223 GLY A O 1
ATOM 1708 N N . ILE A 1 224 ? -18.018 12.157 -5.023 1.00 50.44 224 ILE A N 1
ATOM 1709 C CA . ILE A 1 224 ? -16.710 11.690 -4.571 1.00 50.44 224 ILE A CA 1
ATOM 1710 C C . ILE A 1 224 ? -16.078 12.782 -3.719 1.00 50.44 224 ILE A C 1
ATOM 1712 O O . ILE A 1 224 ? -15.706 13.844 -4.215 1.00 50.44 224 ILE A O 1
ATOM 1716 N N . SER A 1 225 ? -15.910 12.510 -2.427 1.00 56.25 225 SER A N 1
ATOM 1717 C CA . SER A 1 225 ? -15.242 13.441 -1.520 1.00 56.25 225 SER A CA 1
ATOM 1718 C C . SER A 1 225 ? -13.740 13.147 -1.470 1.00 56.25 225 SER A C 1
ATOM 1720 O O . SER A 1 225 ? -13.325 12.017 -1.242 1.00 56.25 225 SER A O 1
ATOM 1722 N N . ILE A 1 226 ? -12.881 14.143 -1.679 1.00 56.47 226 ILE A N 1
ATOM 1723 C CA . ILE A 1 226 ? -11.424 13.968 -1.571 1.00 56.47 226 ILE A CA 1
ATOM 1724 C C . ILE A 1 226 ? -10.885 14.867 -0.463 1.00 56.47 226 ILE A C 1
ATOM 1726 O O . ILE A 1 226 ? -11.172 16.061 -0.412 1.00 56.47 226 ILE A O 1
ATOM 1730 N N . ARG A 1 227 ? -10.060 14.293 0.423 1.00 52.78 227 ARG A N 1
ATOM 1731 C CA . ARG A 1 227 ? -9.265 15.052 1.395 1.00 52.78 227 ARG A CA 1
ATOM 1732 C C . ARG A 1 227 ? -7.798 14.977 1.023 1.00 52.78 227 ARG A C 1
ATOM 1734 O O . ARG A 1 227 ? -7.208 13.902 0.970 1.00 52.78 227 ARG A O 1
ATOM 1741 N N . VAL A 1 228 ? -7.210 16.142 0.820 1.00 57.84 228 VAL A N 1
ATOM 1742 C CA . VAL A 1 228 ? -5.808 16.314 0.447 1.00 57.84 228 VAL A CA 1
ATOM 1743 C C . VAL A 1 228 ? -5.150 17.337 1.359 1.00 57.84 228 VAL A C 1
ATOM 1745 O O . VAL A 1 228 ? -5.770 18.314 1.766 1.00 57.84 228 VAL A O 1
ATOM 1748 N N . ALA A 1 229 ? -3.865 17.140 1.641 1.00 51.78 229 ALA A N 1
ATOM 1749 C CA . ALA A 1 229 ? -3.073 18.096 2.415 1.00 51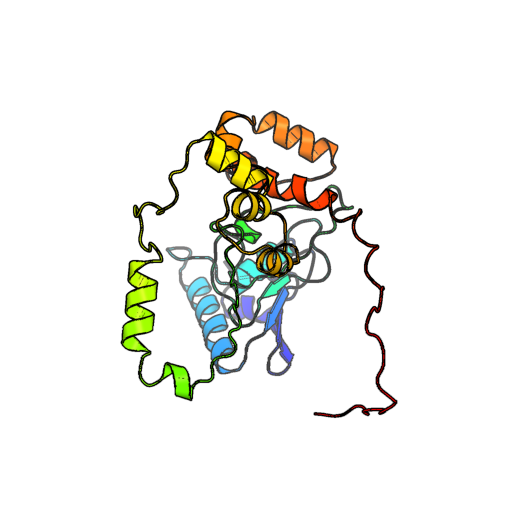.78 229 ALA A CA 1
ATOM 1750 C C . ALA A 1 229 ? -2.735 19.378 1.625 1.00 51.78 229 ALA A C 1
ATOM 1752 O O . ALA A 1 229 ? -2.294 20.366 2.203 1.00 51.78 229 ALA A O 1
ATOM 1753 N N . SER A 1 230 ? -2.899 19.362 0.297 1.00 60.78 230 SER A N 1
ATOM 1754 C CA . SER A 1 230 ? -2.552 20.471 -0.592 1.00 60.78 230 SER A CA 1
ATOM 1755 C C . SER A 1 230 ? -3.375 20.423 -1.884 1.00 60.78 230 SER A C 1
ATOM 1757 O O . SER A 1 230 ? -3.518 19.341 -2.458 1.00 60.78 230 SER A O 1
ATOM 1759 N N . PRO A 1 231 ? -3.823 21.577 -2.415 1.00 60.97 231 PRO A N 1
ATOM 1760 C CA . PRO A 1 231 ? -4.480 21.675 -3.723 1.00 60.97 231 PRO A CA 1
ATOM 1761 C C . PRO A 1 231 ? -3.684 21.044 -4.873 1.00 60.97 231 PRO A C 1
ATOM 1763 O O . PRO A 1 231 ? -4.260 20.514 -5.819 1.00 60.97 231 PRO A O 1
ATOM 1766 N N . LYS A 1 232 ? -2.345 21.047 -4.780 1.00 61.75 232 LYS A N 1
ATOM 1767 C CA . LYS A 1 232 ? -1.470 20.456 -5.805 1.00 61.75 232 LYS A CA 1
ATOM 1768 C C . LYS A 1 232 ? -1.636 18.939 -5.906 1.00 61.75 232 LYS A C 1
ATOM 1770 O O . LYS A 1 232 ? -1.523 18.411 -7.001 1.00 61.75 232 LYS A O 1
ATOM 1775 N N . LEU A 1 233 ? -1.930 18.259 -4.796 1.00 57.88 233 LEU A N 1
ATOM 1776 C CA . LEU A 1 233 ? -2.119 16.805 -4.768 1.00 57.88 233 LEU A CA 1
ATOM 1777 C C . LEU A 1 233 ? -3.429 16.387 -5.451 1.00 57.88 233 LEU A C 1
ATOM 1779 O O . LEU A 1 233 ? -3.475 15.329 -6.059 1.00 57.88 233 LEU A O 1
ATOM 1783 N N . VAL A 1 234 ? -4.470 17.231 -5.422 1.00 59.78 234 VAL A N 1
ATOM 1784 C CA . VAL A 1 234 ? -5.749 16.950 -6.110 1.00 59.78 234 VAL A CA 1
ATOM 1785 C C . VAL A 1 234 ? -5.529 16.778 -7.606 1.00 59.78 234 VAL A C 1
ATOM 1787 O O . VAL A 1 234 ? -5.973 15.800 -8.201 1.00 59.78 234 VAL A O 1
ATOM 1790 N N . MET A 1 235 ? -4.809 17.725 -8.212 1.00 55.84 235 MET A N 1
ATOM 1791 C CA . MET A 1 235 ? -4.550 17.714 -9.651 1.00 55.84 235 MET A CA 1
ATOM 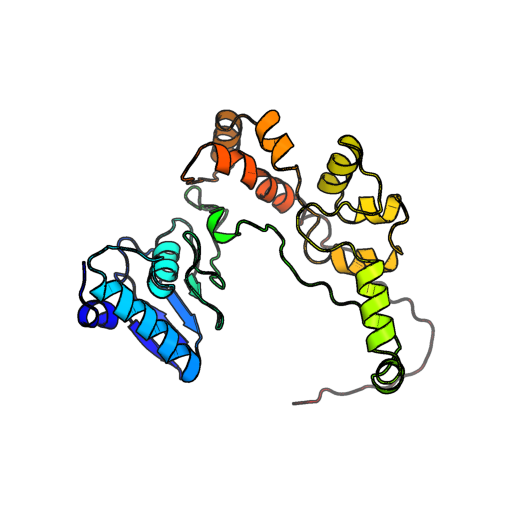1792 C C . MET A 1 235 ? -3.715 16.496 -10.062 1.00 55.84 235 MET A C 1
ATOM 1794 O O . MET A 1 235 ? -3.874 15.985 -11.164 1.00 55.84 235 MET A O 1
ATOM 1798 N N . GLU A 1 236 ? -2.822 16.021 -9.194 1.00 56.78 236 GLU A N 1
ATOM 1799 C CA . GLU A 1 236 ? -1.932 14.894 -9.492 1.00 56.78 236 GLU A CA 1
ATOM 1800 C C . GLU A 1 236 ? -2.684 13.546 -9.537 1.00 56.78 236 GLU A C 1
ATOM 1802 O O . GLU A 1 236 ? -2.267 12.643 -10.257 1.00 56.78 236 GLU A O 1
ATOM 1807 N N . GLU A 1 237 ? -3.827 13.439 -8.855 1.00 51.38 237 GLU A N 1
ATOM 1808 C CA . GLU A 1 237 ? -4.428 12.153 -8.455 1.00 51.38 237 GLU A CA 1
ATOM 1809 C C . GLU A 1 237 ? -5.779 11.867 -9.124 1.00 51.38 237 GLU A C 1
ATOM 1811 O O . GLU A 1 237 ? -6.211 10.721 -9.245 1.00 51.38 237 GLU A O 1
ATOM 1816 N N . VAL A 1 238 ? -6.437 12.898 -9.655 1.00 49.41 238 VAL A N 1
ATOM 1817 C CA . VAL A 1 238 ? -7.739 12.784 -10.339 1.00 49.41 238 VAL A CA 1
ATOM 1818 C C . VAL A 1 238 ? -7.718 11.937 -11.610 1.00 49.41 238 VAL A C 1
ATOM 1820 O O . VAL A 1 238 ? -8.748 11.385 -11.999 1.00 49.41 238 VAL A O 1
ATOM 1823 N N . MET A 1 239 ? -6.545 11.735 -12.210 1.00 46.62 239 MET A N 1
ATOM 1824 C CA . MET A 1 239 ? -6.395 10.890 -13.400 1.00 46.62 239 MET A CA 1
ATOM 1825 C C . MET A 1 239 ? -6.658 9.411 -13.145 1.00 46.62 239 MET A C 1
ATOM 1827 O O . MET A 1 239 ? -6.972 8.686 -14.083 1.00 46.62 239 MET A O 1
ATOM 1831 N N . LEU A 1 240 ? -6.578 8.964 -11.890 1.00 41.69 240 LEU A N 1
ATOM 1832 C CA . LEU A 1 240 ? -6.887 7.585 -11.521 1.00 41.69 240 LEU A CA 1
ATOM 1833 C C . LEU A 1 240 ? -8.395 7.298 -11.559 1.00 41.69 240 LEU A C 1
ATOM 1835 O O . LEU A 1 240 ? -8.801 6.167 -11.813 1.00 41.69 240 LEU A O 1
ATOM 1839 N N . GLN A 1 241 ? -9.242 8.312 -11.354 1.00 39.53 241 GLN A N 1
ATOM 1840 C CA . GLN A 1 241 ? -10.691 8.112 -11.279 1.00 39.53 241 GLN A CA 1
ATOM 1841 C C . GLN A 1 241 ? -11.402 8.118 -12.633 1.00 39.53 241 GLN A C 1
ATOM 1843 O O . GLN A 1 241 ? -12.478 7.532 -12.760 1.00 39.53 241 GLN A O 1
ATOM 1848 N N . ALA A 1 242 ? -10.815 8.745 -13.656 1.00 33.03 242 ALA A N 1
ATOM 1849 C CA . ALA A 1 242 ? -11.375 8.727 -15.007 1.00 33.03 242 ALA A CA 1
ATOM 1850 C C . ALA A 1 242 ? -11.260 7.336 -15.662 1.00 33.03 242 ALA A C 1
ATOM 1852 O O . ALA A 1 242 ? -12.182 6.918 -16.360 1.00 33.03 242 ALA A O 1
ATOM 1853 N N . SER A 1 243 ? -10.191 6.584 -15.370 1.00 33.09 243 SER A N 1
ATOM 1854 C CA . SER A 1 243 ? -9.960 5.250 -15.947 1.00 33.09 243 SER A CA 1
ATOM 1855 C C . SER A 1 243 ? -10.845 4.145 -15.349 1.00 33.09 243 SER A C 1
ATOM 1857 O O . SER A 1 243 ? -11.065 3.123 -15.995 1.00 33.09 243 SER A O 1
ATOM 1859 N N . ALA A 1 244 ? -11.414 4.342 -14.153 1.00 31.36 244 ALA A N 1
ATOM 1860 C CA . ALA A 1 244 ? -12.215 3.320 -13.466 1.00 31.36 244 ALA A CA 1
ATOM 1861 C C . ALA A 1 244 ? -13.604 3.064 -14.095 1.00 31.36 244 ALA A C 1
ATOM 1863 O O . ALA A 1 244 ? -14.215 2.033 -13.822 1.00 31.36 244 ALA A O 1
ATOM 1864 N N . ARG A 1 245 ? -14.119 3.967 -14.948 1.00 31.91 245 ARG A N 1
ATOM 1865 C CA . ARG A 1 245 ? -15.449 3.819 -15.581 1.00 31.91 245 ARG A CA 1
ATOM 1866 C C . ARG A 1 245 ? -15.454 3.035 -16.899 1.00 31.91 245 ARG A C 1
ATOM 1868 O O . ARG A 1 245 ? -16.524 2.606 -17.312 1.00 31.91 245 ARG A O 1
ATOM 1875 N N . SER A 1 246 ? -14.304 2.789 -17.531 1.00 29.95 246 SER A N 1
ATOM 1876 C CA . SER A 1 246 ? -14.254 2.081 -18.827 1.00 29.95 246 SER A CA 1
ATOM 1877 C C . SER A 1 246 ? -14.224 0.548 -18.714 1.00 29.95 246 SER A C 1
ATOM 1879 O O . SER A 1 246 ? -14.308 -0.142 -19.728 1.00 29.95 246 SER A O 1
ATOM 1881 N N . ALA A 1 247 ? -14.151 -0.007 -17.499 1.00 31.16 247 ALA A N 1
ATOM 1882 C CA . ALA A 1 247 ? -14.084 -1.454 -17.270 1.00 31.16 247 ALA A CA 1
ATOM 1883 C C . ALA A 1 247 ? -15.415 -2.204 -17.511 1.00 31.16 247 ALA A C 1
ATOM 1885 O O . ALA A 1 247 ? -15.424 -3.432 -17.540 1.00 31.16 247 ALA A O 1
ATOM 1886 N N . SER A 1 248 ? -16.543 -1.505 -17.705 1.00 26.81 248 SER A N 1
ATOM 1887 C CA . SER A 1 248 ? -17.865 -2.138 -17.853 1.00 26.81 248 SER A CA 1
ATOM 1888 C C . SER A 1 248 ? -18.142 -2.753 -19.230 1.00 26.81 248 SER A C 1
ATOM 1890 O O . SER A 1 248 ? -19.109 -3.496 -19.363 1.00 26.81 248 SER A O 1
ATOM 1892 N N . ASN A 1 249 ? -17.327 -2.471 -20.252 1.00 27.53 249 ASN A N 1
ATOM 1893 C CA . ASN A 1 249 ? -17.686 -2.773 -21.647 1.00 27.53 249 ASN A CA 1
ATOM 1894 C C . ASN A 1 249 ? -16.974 -3.987 -22.271 1.00 27.53 249 ASN A C 1
ATOM 1896 O O . ASN A 1 249 ? -17.247 -4.303 -23.423 1.00 27.53 249 ASN A O 1
ATOM 1900 N N . TYR A 1 250 ? -16.117 -4.701 -21.534 1.00 32.25 250 TYR A N 1
ATOM 1901 C CA . TYR A 1 250 ? -15.360 -5.856 -22.058 1.00 32.25 250 TYR A CA 1
ATOM 1902 C C . TYR A 1 250 ? -15.642 -7.176 -21.317 1.00 32.25 250 TYR A C 1
ATOM 1904 O O . TYR A 1 250 ? -14.840 -8.103 -21.337 1.00 32.25 250 TYR A O 1
ATOM 1912 N N . GLY A 1 251 ? -16.812 -7.293 -20.679 1.00 26.67 251 GLY A N 1
ATOM 1913 C CA . GLY A 1 251 ? -17.276 -8.530 -20.030 1.00 26.67 251 GLY A CA 1
ATOM 1914 C C . GLY A 1 251 ? -17.752 -9.639 -20.984 1.00 26.67 251 GLY A C 1
ATOM 1915 O O . GLY A 1 251 ? -18.317 -10.630 -20.528 1.00 26.67 251 GLY A O 1
ATOM 1916 N N . GLN A 1 252 ? -17.559 -9.501 -22.296 1.00 27.16 252 GLN A N 1
ATOM 1917 C CA . GLN A 1 252 ? 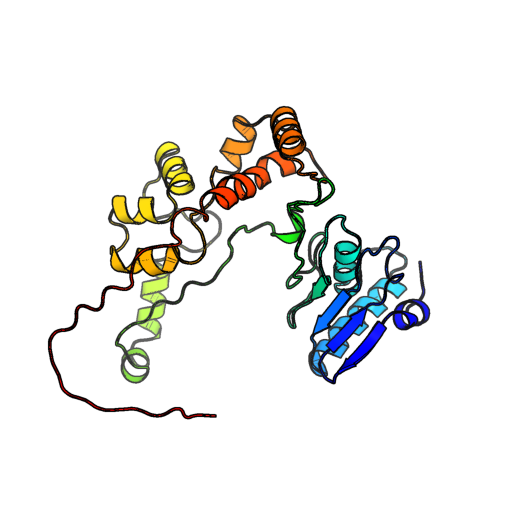-17.910 -10.506 -23.301 1.00 27.16 252 GLN A CA 1
ATOM 1918 C C . GLN A 1 252 ? -16.824 -10.554 -24.384 1.00 27.16 252 GLN A C 1
ATOM 1920 O O . GLN A 1 252 ? -16.340 -9.505 -24.786 1.00 27.16 252 GLN A O 1
ATOM 1925 N N . LEU A 1 253 ? -16.531 -11.767 -24.878 1.00 25.27 253 LEU A N 1
ATOM 1926 C CA . LEU A 1 253 ? -15.442 -12.194 -25.786 1.00 25.27 253 LEU A CA 1
ATOM 1927 C C . LEU A 1 253 ? -14.135 -12.537 -25.036 1.00 25.27 253 LEU A C 1
ATOM 1929 O O . LEU A 1 253 ? -13.494 -11.666 -24.476 1.00 25.27 253 LEU A O 1
ATOM 1933 N N . LEU A 1 254 ? -13.657 -13.786 -24.946 1.00 27.52 254 LEU A N 1
ATOM 1934 C CA . LEU A 1 254 ? -13.683 -14.896 -25.904 1.00 27.52 254 LEU A CA 1
ATOM 1935 C C . LEU A 1 254 ? -13.857 -16.248 -25.184 1.00 27.52 254 LEU A C 1
ATOM 1937 O O . LEU A 1 254 ? -12.938 -16.768 -24.556 1.00 27.52 254 LEU A O 1
ATOM 1941 N N . SER A 1 255 ? -15.034 -16.856 -25.340 1.00 27.55 255 SER A N 1
ATOM 1942 C CA . SER A 1 255 ? -15.177 -18.313 -25.360 1.00 27.55 255 SER A CA 1
ATOM 1943 C C . SER A 1 255 ? -15.381 -18.708 -26.818 1.00 27.55 255 SER A C 1
ATOM 1945 O O . SER A 1 255 ? -16.504 -18.813 -27.298 1.00 27.55 255 SER A O 1
ATOM 1947 N N . SER A 1 256 ? -14.289 -18.860 -27.555 1.00 25.19 256 SER A N 1
ATOM 1948 C CA . SER A 1 256 ? -14.305 -19.539 -28.847 1.00 25.19 256 SER A CA 1
ATOM 1949 C C . SER A 1 256 ? -13.111 -20.475 -28.869 1.00 25.19 256 SER A C 1
ATOM 1951 O O . SER A 1 256 ? -11.966 -20.085 -29.084 1.00 25.19 256 SER A O 1
ATOM 1953 N N . ARG A 1 257 ? -13.409 -21.728 -28.524 1.00 27.17 257 ARG A N 1
ATOM 1954 C CA . ARG A 1 257 ? -12.544 -22.874 -28.759 1.00 27.17 257 ARG A CA 1
ATOM 1955 C C . ARG A 1 257 ? -12.436 -23.064 -30.268 1.00 27.17 257 ARG A C 1
ATOM 1957 O O . ARG A 1 257 ? -13.351 -23.630 -30.851 1.00 27.17 257 ARG A O 1
ATOM 1964 N N . ASP A 1 258 ? -11.308 -22.680 -30.841 1.00 27.00 258 ASP A N 1
ATOM 1965 C CA . ASP A 1 258 ? -10.823 -23.286 -32.074 1.00 27.00 258 ASP A CA 1
ATOM 1966 C C . ASP A 1 258 ? -9.584 -24.105 -31.728 1.00 27.00 258 ASP A C 1
ATOM 1968 O O . ASP A 1 258 ? -8.490 -23.583 -31.532 1.00 27.00 258 ASP A O 1
ATOM 1972 N N . ASN A 1 259 ? -9.778 -25.416 -31.595 1.00 27.41 259 ASN A N 1
ATOM 1973 C CA . ASN A 1 259 ? -8.696 -26.372 -31.767 1.00 27.41 259 ASN A CA 1
ATOM 1974 C C . ASN A 1 259 ? -9.272 -27.597 -32.497 1.00 27.41 259 ASN A C 1
ATOM 1976 O O . ASN A 1 259 ? -10.141 -28.277 -31.937 1.00 27.41 259 ASN A O 1
ATOM 1980 N N . PRO A 1 260 ? -8.864 -27.872 -33.748 1.00 30.33 260 PRO A N 1
ATOM 1981 C CA . PRO A 1 260 ? -9.333 -29.033 -34.477 1.00 30.33 260 PRO A CA 1
ATOM 1982 C C . PRO A 1 260 ? -8.582 -30.279 -33.9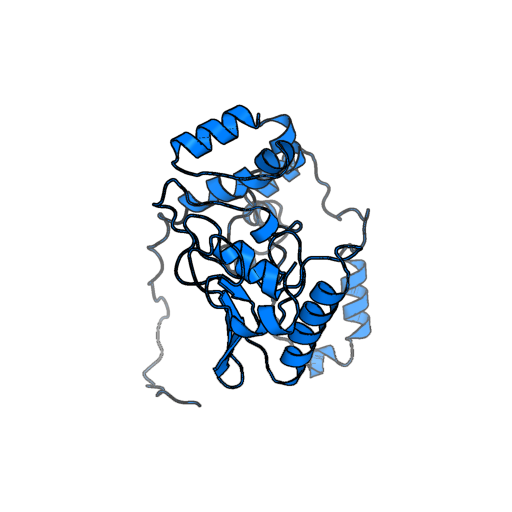90 1.00 30.33 260 PRO A C 1
ATOM 1984 O O . PRO A 1 260 ? -7.371 -30.385 -34.123 1.00 30.33 260 PRO A O 1
ATOM 1987 N N . GLY A 1 261 ? -9.335 -31.235 -33.446 1.00 25.61 261 GLY A N 1
ATOM 1988 C CA . GLY A 1 261 ? -9.007 -32.662 -33.474 1.00 25.61 261 GLY A CA 1
ATOM 1989 C C . GLY A 1 261 ? -7.776 -33.143 -32.695 1.00 25.61 261 GLY A C 1
ATOM 1990 O O . GLY A 1 261 ? -6.676 -33.224 -33.225 1.00 25.61 261 GLY A O 1
ATOM 1991 N N . SER A 1 262 ? -7.997 -33.666 -31.488 1.00 27.89 262 SER A N 1
ATOM 1992 C CA . SER A 1 262 ? -7.506 -35.008 -31.118 1.00 27.89 262 SER A CA 1
ATOM 1993 C C . SER A 1 262 ? -8.132 -35.484 -29.800 1.00 27.89 262 SER A C 1
ATOM 1995 O O . SER A 1 262 ? -7.912 -34.938 -28.726 1.00 27.89 262 SER A O 1
ATOM 1997 N N . SER A 1 263 ? -8.999 -36.486 -29.950 1.00 27.36 263 SER A N 1
ATOM 1998 C CA . SER A 1 263 ? -9.339 -37.574 -29.020 1.00 27.36 263 SER A CA 1
ATOM 1999 C C . SER A 1 263 ? -9.037 -37.417 -27.517 1.00 27.36 263 SER A C 1
ATOM 2001 O O . SER A 1 263 ? -7.922 -37.641 -27.060 1.00 27.36 263 SER A O 1
ATOM 2003 N N . GLY A 1 264 ? -10.115 -37.190 -26.759 1.00 32.12 264 GLY A N 1
ATOM 2004 C CA . GLY A 1 264 ? -10.505 -37.947 -25.560 1.00 32.12 264 GLY A CA 1
ATOM 2005 C C . GLY A 1 264 ? -9.418 -38.412 -24.586 1.00 32.12 264 GLY A C 1
ATOM 2006 O O . GLY A 1 264 ? -8.922 -39.528 -24.689 1.00 32.12 264 GLY A O 1
ATOM 2007 N N . GLY A 1 265 ? -9.197 -37.621 -23.537 1.00 24.25 265 GLY A N 1
ATOM 2008 C CA . GLY A 1 265 ? -8.524 -38.055 -22.316 1.00 24.25 265 GLY A CA 1
ATOM 2009 C C . GLY A 1 265 ? -8.974 -37.206 -21.132 1.00 24.25 265 GLY A C 1
ATOM 2010 O O . GLY A 1 265 ? -8.520 -36.079 -20.965 1.00 24.25 265 GLY A O 1
ATOM 2011 N N . GLN A 1 266 ? -9.898 -37.729 -20.323 1.00 27.88 266 GLN A N 1
ATOM 2012 C CA . GLN A 1 266 ? -10.250 -37.160 -19.020 1.00 27.88 266 GLN A CA 1
ATOM 2013 C C . GLN A 1 266 ? -9.002 -37.129 -18.129 1.00 27.88 266 GLN A C 1
ATOM 2015 O O . GLN A 1 266 ? -8.486 -38.185 -17.768 1.00 27.88 266 GLN A O 1
ATOM 2020 N N . LEU A 1 267 ? -8.556 -35.942 -17.715 1.00 26.53 267 LEU A N 1
ATOM 2021 C CA . LEU A 1 267 ? -7.577 -35.804 -16.640 1.00 26.53 267 LEU A CA 1
ATOM 2022 C C . LEU A 1 267 ? -8.237 -35.176 -15.416 1.00 26.53 267 LEU A C 1
ATOM 2024 O O . LEU A 1 267 ? -8.733 -34.053 -15.420 1.00 26.53 267 LEU A O 1
ATOM 2028 N N . ARG A 1 268 ? -8.301 -36.036 -14.402 1.00 25.58 268 ARG A N 1
ATOM 2029 C CA . ARG A 1 268 ? -8.869 -35.872 -13.073 1.00 25.58 268 ARG A CA 1
ATOM 2030 C C . ARG A 1 268 ? -8.139 -34.798 -12.271 1.00 25.58 268 ARG A C 1
ATOM 2032 O O . ARG A 1 268 ? -6.926 -34.655 -12.365 1.00 25.58 268 ARG A O 1
ATOM 2039 N N . ASN A 1 269 ? -8.909 -34.173 -11.384 1.00 27.19 269 ASN A N 1
ATOM 2040 C CA . ASN A 1 269 ? -8.445 -33.443 -10.210 1.00 27.19 269 ASN A CA 1
ATOM 2041 C C . ASN A 1 269 ? -7.405 -34.234 -9.397 1.00 27.19 269 ASN A C 1
ATOM 2043 O O . ASN A 1 269 ? -7.702 -35.315 -8.887 1.00 27.19 269 ASN A O 1
ATOM 2047 N N . SER A 1 270 ? -6.237 -33.635 -9.201 1.00 22.83 270 SER A N 1
ATOM 2048 C CA . SER A 1 270 ? -5.385 -33.678 -8.002 1.00 22.83 270 SER A CA 1
ATOM 2049 C C . SER A 1 270 ? -4.282 -32.636 -8.250 1.00 22.83 270 SER A C 1
ATOM 2051 O O . SER A 1 270 ? -3.940 -32.374 -9.397 1.00 22.83 270 SER A O 1
ATOM 2053 N N . ILE A 1 271 ? -3.772 -31.881 -7.283 1.00 27.06 271 ILE A N 1
ATOM 2054 C CA . ILE A 1 271 ? -2.858 -32.233 -6.180 1.00 27.06 271 ILE A CA 1
ATOM 2055 C C . ILE A 1 271 ? -2.781 -30.912 -5.361 1.00 27.06 271 ILE A C 1
ATOM 2057 O O . ILE A 1 271 ? -2.706 -29.845 -5.967 1.00 27.06 271 ILE A O 1
ATOM 2061 N N . ARG A 1 272 ? -3.172 -30.893 -4.078 1.00 30.16 272 ARG A N 1
ATOM 2062 C CA . ARG A 1 272 ? -2.317 -31.051 -2.877 1.00 30.16 272 ARG A CA 1
ATOM 2063 C C . ARG A 1 272 ? -1.170 -30.048 -2.765 1.00 30.16 272 ARG A C 1
ATOM 2065 O O . ARG A 1 272 ? -0.314 -30.025 -3.667 1.00 30.16 272 ARG A O 1
#

Organism: Pomacea canaliculata (NCBI:txid400727)